Protein AF-A0A260B8H5-F1 (afdb_monomer_lite)

pLDDT: mean 82.29, std 16.37, range [34.22, 98.44]

Structure (mmCIF, N/CA/C/O backbone):
data_AF-A0A260B8H5-F1
#
_entry.id   AF-A0A260B8H5-F1
#
loop_
_atom_site.group_PDB
_atom_site.id
_atom_site.type_symbol
_atom_site.label_atom_id
_atom_site.label_alt_id
_atom_site.label_comp_id
_atom_site.label_asym_id
_atom_site.label_entity_id
_atom_site.label_seq_id
_atom_site.pdbx_PDB_ins_code
_atom_site.Cartn_x
_atom_site.Cartn_y
_atom_site.Cartn_z
_atom_site.occupancy
_atom_site.B_iso_or_equiv
_atom_site.auth_seq_id
_atom_site.auth_comp_id
_atom_site.auth_asym_id
_atom_site.auth_atom_id
_atom_site.pdbx_PDB_model_num
ATOM 1 N N . MET A 1 1 ? -7.685 -3.408 30.379 1.00 50.81 1 MET A N 1
ATOM 2 C CA . MET A 1 1 ? -8.136 -4.789 30.675 1.00 50.81 1 MET A CA 1
ATOM 3 C C . MET A 1 1 ? -9.658 -4.916 30.614 1.00 50.81 1 MET A C 1
ATOM 5 O O . MET A 1 1 ? -10.141 -5.785 29.907 1.00 50.81 1 MET A O 1
ATOM 9 N N . TYR A 1 2 ? -10.422 -4.028 31.266 1.00 50.44 2 TYR A N 1
ATOM 10 C CA . TYR A 1 2 ? -11.891 -4.029 31.166 1.00 50.44 2 TYR A CA 1
ATOM 11 C C . TYR A 1 2 ? -12.410 -3.720 29.745 1.00 50.44 2 TYR A C 1
ATOM 13 O O . TYR A 1 2 ? -13.308 -4.396 29.263 1.00 50.44 2 TYR A O 1
ATOM 21 N N . SER A 1 3 ? -11.799 -2.767 29.030 1.00 52.62 3 SER A N 1
ATOM 22 C CA . SER A 1 3 ? -12.165 -2.427 27.643 1.00 52.62 3 SER A CA 1
ATOM 23 C C . SER A 1 3 ? -11.896 -3.555 26.643 1.00 52.62 3 SER A C 1
ATOM 25 O O . SER A 1 3 ? -12.703 -3.764 25.748 1.00 52.62 3 SER A O 1
ATOM 27 N N . SER A 1 4 ? -10.812 -4.318 26.814 1.00 51.59 4 SER A N 1
ATOM 28 C CA . SER A 1 4 ? -10.478 -5.444 25.936 1.00 51.59 4 SER A CA 1
ATOM 29 C C . SER A 1 4 ? -11.336 -6.678 26.174 1.00 51.59 4 SER A C 1
ATOM 31 O O . SER A 1 4 ? -11.744 -7.331 25.220 1.00 51.59 4 SER A O 1
ATOM 33 N N . GLN A 1 5 ? -11.683 -6.956 27.431 1.00 52.59 5 GLN A N 1
ATOM 34 C CA . GLN A 1 5 ? -12.656 -7.996 27.764 1.00 52.59 5 GLN A CA 1
ATOM 35 C C . GLN A 1 5 ? -14.068 -7.623 27.299 1.00 52.59 5 GLN A C 1
ATOM 37 O O . GLN A 1 5 ? -14.787 -8.486 26.808 1.00 52.59 5 GLN A O 1
ATOM 42 N N . LYS A 1 6 ? -14.446 -6.343 27.409 1.00 54.41 6 LYS A N 1
ATOM 43 C CA . LYS A 1 6 ? -15.729 -5.829 26.925 1.00 54.41 6 LYS A CA 1
ATOM 44 C C . LYS A 1 6 ? -15.825 -5.875 25.398 1.00 54.41 6 LYS A C 1
ATOM 46 O O . LYS A 1 6 ? -16.794 -6.421 24.897 1.00 54.41 6 LYS A O 1
ATOM 51 N N . ALA A 1 7 ? -14.803 -5.412 24.677 1.00 52.59 7 ALA A N 1
ATOM 52 C CA . ALA A 1 7 ? -14.764 -5.488 23.216 1.00 52.59 7 ALA A CA 1
ATOM 53 C C . ALA A 1 7 ? -14.829 -6.942 22.715 1.00 52.59 7 ALA A C 1
ATOM 55 O O . ALA A 1 7 ? -15.616 -7.235 21.827 1.00 52.59 7 ALA A O 1
ATOM 56 N N . TYR A 1 8 ? -14.096 -7.876 23.338 1.00 53.56 8 TYR A N 1
ATOM 57 C CA . TYR A 1 8 ? -14.208 -9.306 23.015 1.00 53.56 8 TYR A CA 1
ATOM 58 C C . TYR A 1 8 ? -15.592 -9.885 23.344 1.00 53.56 8 TYR A C 1
ATOM 60 O O . TYR A 1 8 ? -16.109 -10.708 22.598 1.00 53.56 8 TYR A O 1
ATOM 68 N N . ALA A 1 9 ? -16.211 -9.463 24.449 1.00 54.75 9 ALA A N 1
ATOM 69 C CA . ALA A 1 9 ? -17.567 -9.884 24.796 1.00 54.75 9 ALA A CA 1
ATOM 70 C C . ALA A 1 9 ? -18.633 -9.300 23.848 1.00 54.75 9 ALA A C 1
ATOM 72 O O . ALA A 1 9 ? -19.675 -9.923 23.663 1.00 54.75 9 ALA A O 1
ATOM 73 N N . GLU A 1 10 ? -18.378 -8.130 23.256 1.00 53.12 10 GLU A N 1
ATOM 74 C CA . GLU A 1 10 ? -19.275 -7.449 22.316 1.00 53.12 10 GLU A CA 1
ATOM 75 C C . GLU A 1 10 ? -19.089 -7.925 20.861 1.00 53.12 10 GLU A C 1
ATOM 77 O O . GLU A 1 10 ? -20.080 -8.002 20.139 1.00 53.12 10 GLU A O 1
ATOM 82 N N . SER A 1 11 ? -17.868 -8.286 20.432 1.00 55.84 11 SER A N 1
ATOM 83 C CA . SER A 1 11 ? -17.566 -8.672 19.038 1.00 55.84 11 SER A CA 1
ATOM 84 C C . SER A 1 11 ? -17.235 -10.155 18.822 1.00 55.84 11 SER A C 1
ATOM 86 O O . SER A 1 11 ? -17.392 -10.656 17.712 1.00 55.84 11 SER A O 1
ATOM 88 N N . GLY A 1 12 ? -16.767 -10.873 19.849 1.00 57.38 12 GLY A N 1
ATOM 89 C CA . GLY A 1 12 ? -16.277 -12.255 19.739 1.00 57.38 12 GLY A CA 1
ATOM 90 C C . GLY A 1 12 ? -14.944 -12.415 18.992 1.00 57.38 12 GLY A C 1
ATOM 91 O O . GLY A 1 12 ? -14.493 -13.544 18.788 1.00 57.38 12 GLY A O 1
ATOM 92 N N . ASP A 1 13 ? -14.303 -11.317 18.590 1.00 66.38 13 ASP A N 1
ATOM 93 C CA . ASP A 1 13 ? -13.150 -11.333 17.690 1.00 66.38 13 ASP A CA 1
ATOM 94 C C . ASP A 1 13 ? -11.811 -11.387 18.449 1.00 66.38 13 ASP A C 1
ATOM 96 O O . ASP A 1 13 ? -11.430 -10.474 19.192 1.00 66.38 13 ASP A O 1
ATOM 100 N N . LYS A 1 14 ? -11.074 -12.486 18.247 1.00 71.31 14 LYS A N 1
ATOM 101 C CA . LYS A 1 14 ? -9.776 -12.742 18.886 1.00 71.31 14 LYS A CA 1
ATOM 102 C C . LYS A 1 14 ? -8.655 -11.854 18.341 1.00 71.31 14 LYS A C 1
ATOM 104 O O . LYS A 1 14 ? -7.745 -11.528 19.107 1.00 71.31 14 LYS A O 1
ATOM 109 N N . GLU A 1 15 ? -8.687 -11.468 17.068 1.00 68.62 15 GLU A N 1
ATOM 110 C CA . GLU A 1 15 ? -7.617 -10.676 16.439 1.00 68.62 15 GLU A CA 1
ATOM 111 C C . GLU A 1 15 ? -7.651 -9.240 16.964 1.00 68.62 15 GLU A C 1
ATOM 113 O O . GLU A 1 15 ? -6.650 -8.737 17.486 1.00 68.62 15 GLU A O 1
ATOM 118 N N . MET A 1 16 ? -8.842 -8.638 16.970 1.00 69.94 16 MET A N 1
ATOM 119 C CA . MET A 1 16 ? -9.095 -7.327 17.565 1.00 69.94 16 MET A CA 1
ATOM 120 C C . MET A 1 16 ? -8.768 -7.305 19.067 1.00 69.94 16 MET A C 1
ATOM 122 O O . MET A 1 16 ? -8.105 -6.383 19.551 1.00 69.94 16 MET A O 1
ATOM 126 N N . ALA A 1 17 ? -9.160 -8.345 19.815 1.00 71.69 17 ALA A N 1
ATOM 127 C CA . ALA A 1 17 ? -8.802 -8.473 21.228 1.00 71.69 17 ALA A CA 1
ATOM 128 C C . ALA A 1 17 ? -7.280 -8.556 21.444 1.00 71.69 17 ALA A C 1
ATOM 130 O O . ALA A 1 17 ? -6.758 -7.962 22.392 1.00 71.69 17 ALA A O 1
ATOM 131 N N . THR A 1 18 ? -6.562 -9.249 20.555 1.00 76.88 18 THR A N 1
ATOM 132 C CA . THR A 1 18 ? -5.099 -9.370 20.607 1.00 76.88 18 THR A CA 1
ATOM 133 C C . THR A 1 18 ? -4.416 -8.036 20.316 1.00 76.88 18 THR A C 1
ATOM 135 O O . THR A 1 18 ? -3.541 -7.627 21.082 1.00 76.88 18 THR A O 1
ATOM 138 N N . ALA A 1 19 ? -4.836 -7.320 19.269 1.00 72.69 19 ALA A N 1
ATOM 139 C CA . ALA A 1 19 ? -4.307 -5.995 18.940 1.00 72.69 19 ALA A CA 1
ATOM 140 C C . ALA A 1 19 ? -4.514 -5.008 20.103 1.00 72.69 19 ALA A C 1
ATOM 142 O O . ALA A 1 19 ? -3.581 -4.337 20.548 1.00 72.69 19 ALA A O 1
ATOM 143 N N . LEU A 1 20 ? -5.715 -4.996 20.686 1.00 74.31 20 LEU A N 1
ATOM 144 C CA . LEU A 1 20 ? -6.040 -4.150 21.830 1.00 74.31 20 LEU A CA 1
ATOM 145 C C . LEU A 1 20 ? -5.230 -4.521 23.083 1.00 74.31 20 LEU A C 1
ATOM 147 O O . LEU A 1 20 ? -4.774 -3.639 23.812 1.00 74.31 20 LEU A O 1
ATOM 151 N N . ALA A 1 21 ? -5.010 -5.815 23.336 1.00 75.81 21 ALA A N 1
ATOM 152 C CA . ALA A 1 21 ? -4.155 -6.270 24.429 1.00 75.81 21 ALA A CA 1
ATOM 153 C C . ALA A 1 21 ? -2.703 -5.800 24.249 1.00 75.81 21 ALA A C 1
ATOM 155 O O . ALA A 1 21 ? -2.097 -5.339 25.216 1.00 75.81 21 ALA A O 1
ATOM 156 N N . ARG A 1 22 ? -2.160 -5.850 23.025 1.00 73.75 22 ARG A N 1
ATOM 157 C CA . ARG A 1 22 ? -0.810 -5.347 22.713 1.00 73.75 22 ARG A CA 1
ATOM 158 C C . ARG A 1 22 ? -0.686 -3.848 22.963 1.00 73.75 22 ARG A C 1
ATOM 160 O O . ARG A 1 22 ? 0.256 -3.432 23.635 1.00 73.75 22 ARG A O 1
ATOM 167 N N . MET A 1 23 ? -1.657 -3.052 22.519 1.00 76.50 23 MET A N 1
ATOM 168 C CA . MET A 1 23 ? -1.675 -1.610 22.797 1.00 76.50 23 MET A CA 1
ATOM 169 C C . MET A 1 23 ? -1.748 -1.307 24.295 1.00 76.50 23 MET A C 1
ATOM 171 O O . MET A 1 23 ? -1.024 -0.448 24.789 1.00 76.50 23 MET A O 1
ATOM 175 N N . LEU A 1 24 ? -2.575 -2.045 25.041 1.00 73.50 24 LEU A N 1
ATOM 176 C CA . LEU A 1 24 ? -2.666 -1.902 26.495 1.00 73.50 24 LEU A CA 1
ATOM 177 C C . LEU A 1 24 ? -1.367 -2.299 27.211 1.00 73.50 24 LEU A C 1
ATOM 179 O O . LEU A 1 24 ? -1.018 -1.671 28.206 1.00 73.50 24 LEU A O 1
ATOM 183 N N . MET A 1 25 ? -0.649 -3.315 26.721 1.00 73.25 25 MET A N 1
ATOM 184 C CA . MET A 1 25 ? 0.675 -3.666 27.245 1.00 73.25 25 MET A CA 1
ATOM 185 C C . MET A 1 25 ? 1.698 -2.564 26.965 1.00 73.25 25 MET A C 1
ATOM 187 O O . MET A 1 25 ? 2.465 -2.230 27.861 1.00 73.25 25 MET A O 1
ATOM 191 N N . ARG A 1 26 ? 1.682 -1.957 25.770 1.00 69.31 26 ARG A N 1
ATOM 192 C CA . ARG A 1 26 ? 2.548 -0.809 25.449 1.00 69.31 26 ARG A CA 1
ATOM 193 C C . ARG A 1 26 ? 2.266 0.384 26.362 1.00 69.31 26 ARG A C 1
ATOM 195 O O . ARG A 1 26 ? 3.185 0.894 26.988 1.00 69.31 26 ARG A O 1
ATOM 202 N N . LEU A 1 27 ? 0.992 0.724 26.561 1.00 67.81 27 LEU A N 1
ATOM 203 C CA . LEU A 1 27 ? 0.567 1.753 27.522 1.00 67.81 27 LEU A CA 1
ATOM 204 C C . LEU A 1 27 ? 1.026 1.490 28.962 1.00 67.81 27 LEU A C 1
ATOM 206 O O . LEU A 1 27 ? 1.195 2.432 29.726 1.00 67.81 27 LEU A O 1
ATOM 210 N N . ALA A 1 28 ? 1.186 0.225 29.358 1.00 59.47 28 ALA A N 1
ATOM 211 C CA . ALA A 1 28 ? 1.630 -0.126 30.705 1.00 59.47 28 ALA A CA 1
ATOM 212 C C . ALA A 1 28 ? 3.140 0.075 30.920 1.00 59.47 28 ALA A C 1
ATOM 214 O O . ALA A 1 28 ? 3.577 0.131 32.068 1.00 59.47 28 ALA A O 1
ATOM 215 N N . VAL A 1 29 ? 3.923 0.149 29.839 1.00 71.69 29 VAL A N 1
ATOM 216 C CA . VAL A 1 29 ? 5.385 0.312 29.869 1.00 71.69 29 VAL A CA 1
ATOM 217 C C . VAL A 1 29 ? 5.797 1.764 29.609 1.00 71.69 29 VAL A C 1
ATOM 219 O O . VAL A 1 29 ? 6.825 2.199 30.122 1.00 71.69 29 VAL A O 1
ATOM 222 N N . GLU A 1 30 ? 5.002 2.516 28.846 1.00 68.12 30 GLU A N 1
ATOM 223 C CA . GLU A 1 30 ? 5.313 3.896 28.469 1.00 68.12 30 GLU A CA 1
ATOM 224 C C . GLU A 1 30 ? 5.266 4.871 29.661 1.00 68.12 30 GLU A C 1
ATOM 226 O O . GLU A 1 30 ? 4.409 4.769 30.546 1.00 68.12 30 GLU A O 1
ATOM 231 N N . GLU A 1 31 ? 6.148 5.879 29.666 1.00 66.19 31 GLU A N 1
ATOM 232 C CA . GLU A 1 31 ? 6.047 6.970 30.637 1.00 66.19 31 GLU A CA 1
ATOM 233 C C . GLU A 1 31 ? 4.729 7.747 30.434 1.00 66.19 31 GLU A C 1
ATOM 235 O O . GLU A 1 31 ? 4.391 8.120 29.300 1.00 66.19 31 GLU A O 1
ATOM 240 N N . PRO A 1 32 ? 3.973 8.031 31.512 1.00 70.31 32 PRO A N 1
ATOM 241 C CA . PRO A 1 32 ? 2.710 8.748 31.402 1.00 70.31 32 PRO A CA 1
ATOM 242 C C . PRO A 1 32 ? 2.884 10.128 30.756 1.00 70.31 32 PRO A C 1
ATOM 244 O O . PRO A 1 32 ? 3.768 10.888 31.146 1.00 70.31 32 PRO A O 1
ATOM 247 N N . ARG A 1 33 ? 1.951 10.503 29.868 1.00 68.88 33 ARG A N 1
ATOM 248 C CA . ARG A 1 33 ? 1.868 11.811 29.177 1.00 68.88 33 ARG A CA 1
ATOM 249 C C . ARG A 1 33 ? 2.910 12.064 28.082 1.00 68.88 33 ARG A C 1
ATOM 251 O O . ARG A 1 33 ? 3.060 13.208 27.653 1.00 68.88 33 ARG A O 1
ATOM 258 N N . THR A 1 34 ? 3.586 11.033 27.590 1.00 79.19 34 THR A N 1
ATOM 259 C CA . THR A 1 34 ? 4.309 11.130 26.314 1.00 79.19 34 THR A CA 1
ATOM 260 C C . THR A 1 34 ? 3.321 11.233 25.142 1.00 79.19 34 THR A C 1
ATOM 262 O O . THR A 1 34 ? 2.158 10.837 25.256 1.00 79.19 34 THR A O 1
ATOM 265 N N . ALA A 1 35 ? 3.764 11.764 23.997 1.00 75.00 35 ALA A N 1
ATOM 266 C CA . ALA A 1 35 ? 2.940 11.802 22.782 1.00 75.00 35 ALA A CA 1
ATOM 267 C C . ALA A 1 35 ? 2.489 10.387 22.365 1.00 75.00 35 ALA A C 1
ATOM 269 O O . ALA A 1 35 ? 1.331 10.181 22.003 1.00 75.00 35 ALA A O 1
ATOM 270 N N . THR A 1 36 ? 3.381 9.408 22.523 1.00 74.00 36 THR A N 1
ATOM 271 C CA . THR A 1 36 ? 3.123 7.980 22.323 1.00 74.00 36 THR A CA 1
ATOM 272 C C . THR A 1 36 ? 2.018 7.451 23.249 1.00 74.00 36 THR A C 1
ATOM 274 O O . THR A 1 36 ? 1.078 6.824 22.764 1.00 74.00 36 THR A O 1
ATOM 277 N N . ASP A 1 37 ? 2.057 7.747 24.557 1.00 75.94 37 ASP A N 1
ATOM 278 C CA . ASP A 1 37 ? 0.999 7.368 25.518 1.00 75.94 37 ASP A CA 1
ATOM 279 C C . ASP A 1 37 ? -0.365 7.959 25.121 1.00 75.94 37 ASP A C 1
ATOM 281 O O . ASP A 1 37 ? -1.370 7.246 25.073 1.00 75.94 37 ASP A O 1
ATOM 285 N N . VAL A 1 38 ? -0.410 9.248 24.766 1.00 83.62 38 VAL A N 1
ATOM 286 C CA . VAL A 1 38 ? -1.652 9.901 24.312 1.00 83.62 38 VAL A CA 1
ATOM 287 C C . VAL A 1 38 ? -2.208 9.213 23.064 1.00 83.62 38 VAL A C 1
ATOM 289 O O . VAL A 1 38 ? -3.405 8.920 23.010 1.00 83.62 38 VAL A O 1
ATOM 292 N N . LEU A 1 39 ? -1.347 8.902 22.096 1.00 83.5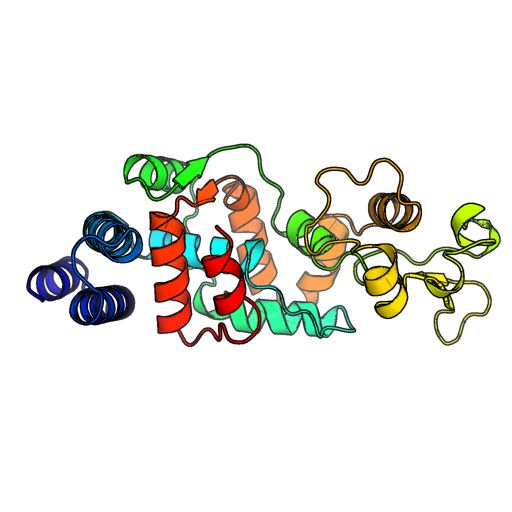0 39 LEU A N 1
ATOM 293 C CA . LEU A 1 39 ? -1.737 8.245 20.854 1.00 83.50 39 LEU A CA 1
ATOM 294 C C . LEU A 1 39 ? -2.323 6.848 21.094 1.00 83.50 39 LEU A C 1
ATOM 296 O O . LEU A 1 39 ? -3.412 6.544 20.604 1.00 83.50 39 LEU A O 1
ATOM 300 N N . TYR A 1 40 ? -1.652 6.007 21.887 1.00 82.88 40 TYR A N 1
ATOM 301 C CA . TYR A 1 40 ? -2.165 4.669 22.192 1.00 82.88 40 TYR A CA 1
ATOM 302 C C . TYR A 1 40 ? -3.487 4.715 22.963 1.00 82.88 40 TYR A C 1
ATOM 304 O O . TYR A 1 40 ? -4.356 3.877 22.721 1.00 82.88 40 TYR A O 1
ATOM 312 N N . ARG A 1 41 ? -3.690 5.693 23.857 1.00 84.88 41 ARG A N 1
ATOM 313 C CA . ARG A 1 41 ? -4.986 5.871 24.535 1.00 84.88 41 ARG A CA 1
ATOM 314 C C . ARG A 1 41 ? -6.093 6.194 23.543 1.00 84.88 41 ARG A C 1
ATOM 316 O O . ARG A 1 41 ? -7.146 5.562 23.588 1.00 84.88 41 ARG A O 1
ATOM 323 N N . GLN A 1 42 ? -5.840 7.117 22.618 1.00 88.25 42 GLN A N 1
ATOM 324 C CA . GLN A 1 42 ? -6.807 7.456 21.576 1.00 88.25 42 GLN A CA 1
ATOM 325 C C . GLN A 1 42 ? -7.098 6.263 20.655 1.00 88.25 42 GLN A C 1
ATOM 327 O O . GLN A 1 42 ? -8.254 6.031 20.304 1.00 88.25 42 GLN A O 1
ATOM 332 N N . ALA A 1 43 ? -6.090 5.452 20.323 1.00 88.62 43 ALA A N 1
ATOM 333 C CA . ALA A 1 43 ? -6.287 4.217 19.568 1.00 88.62 43 ALA A CA 1
ATOM 334 C C . ALA A 1 43 ? -7.150 3.194 20.325 1.00 88.62 43 ALA A C 1
ATOM 336 O O . ALA A 1 43 ? -8.095 2.654 19.751 1.00 88.62 43 ALA A O 1
ATOM 337 N N . VAL A 1 44 ? -6.907 2.990 21.624 1.00 86.81 44 VAL A N 1
ATOM 338 C CA . VAL A 1 44 ? -7.717 2.111 22.491 1.00 86.81 44 VAL A CA 1
ATOM 339 C C . VAL A 1 44 ? -9.178 2.572 22.587 1.00 86.81 44 VAL A C 1
ATOM 341 O O . VAL A 1 44 ? -10.070 1.736 22.722 1.00 86.81 44 VAL A O 1
ATOM 344 N N . GLU A 1 45 ? -9.442 3.877 22.507 1.00 89.31 45 GLU A N 1
ATOM 345 C CA . GLU A 1 45 ? -10.801 4.438 22.473 1.00 89.31 45 GLU A CA 1
ATOM 346 C C . GLU A 1 45 ? -11.459 4.370 21.086 1.00 89.31 45 GLU A C 1
ATOM 348 O O . GLU A 1 45 ? -12.689 4.333 20.985 1.00 89.31 45 GLU A O 1
ATOM 353 N N . CYS A 1 46 ? -10.660 4.383 20.017 1.00 90.31 46 CYS A N 1
ATOM 354 C CA . CYS A 1 46 ? -11.128 4.336 18.635 1.00 90.31 46 CYS A CA 1
ATOM 355 C C . CYS A 1 46 ? -11.471 2.907 18.196 1.00 90.31 46 CYS A C 1
ATOM 357 O O . CYS A 1 46 ? -12.560 2.691 17.668 1.00 90.31 46 CYS A O 1
ATOM 359 N N . ILE A 1 47 ? -10.600 1.928 18.482 1.00 89.06 47 ILE A N 1
ATOM 360 C CA . ILE A 1 47 ? -10.747 0.523 18.055 1.00 89.06 47 ILE A CA 1
ATOM 361 C C . ILE A 1 47 ? -12.154 -0.043 18.302 1.00 89.06 47 ILE A C 1
ATOM 363 O O . ILE A 1 47 ? -12.719 -0.592 17.363 1.00 89.06 47 ILE A O 1
ATOM 367 N N . PRO A 1 48 ? -12.774 0.096 19.494 1.00 88.50 48 PRO A N 1
ATOM 368 C CA . PRO A 1 48 ? -14.082 -0.506 19.770 1.00 88.50 48 PRO A CA 1
ATOM 369 C C . PRO A 1 48 ? -15.235 0.044 18.921 1.00 88.50 48 PRO A C 1
ATOM 371 O O . PRO A 1 48 ? -16.315 -0.536 18.923 1.00 88.50 48 PRO A O 1
ATOM 374 N N . LYS A 1 49 ? -15.036 1.177 18.238 1.00 92.94 49 LYS A N 1
ATOM 375 C CA . LYS A 1 49 ? -16.029 1.785 17.341 1.00 92.94 49 LYS A CA 1
ATOM 376 C C . LYS A 1 49 ? -15.939 1.222 15.923 1.00 92.94 49 LYS A C 1
ATOM 378 O O . LYS A 1 49 ? -16.831 1.470 15.126 1.00 92.94 49 LYS A O 1
ATOM 383 N N . LEU A 1 50 ? -14.863 0.513 15.598 1.00 93.31 50 LEU A N 1
ATOM 384 C CA . LEU A 1 50 ? -14.588 0.008 14.261 1.00 93.31 50 LEU A CA 1
ATOM 385 C C . LEU A 1 50 ? -15.050 -1.445 14.132 1.00 93.31 50 LEU A C 1
ATOM 387 O O . LEU A 1 50 ? -14.874 -2.247 15.050 1.00 93.31 50 LEU A O 1
ATOM 391 N N . ALA A 1 51 ? -15.605 -1.792 12.971 1.00 93.81 51 ALA A N 1
ATOM 392 C CA . ALA A 1 51 ? -15.810 -3.186 12.603 1.00 93.81 51 ALA A CA 1
ATOM 393 C C . ALA A 1 51 ? -14.464 -3.845 12.261 1.00 93.81 51 ALA A C 1
ATOM 395 O O . ALA A 1 51 ? -13.497 -3.171 11.901 1.00 93.81 51 ALA A O 1
ATOM 396 N N . GLN A 1 52 ? -14.402 -5.176 12.318 1.00 93.31 52 GLN A N 1
ATOM 397 C CA . GLN A 1 52 ? -13.171 -5.908 12.007 1.00 93.31 52 GLN A CA 1
ATOM 398 C C . GLN A 1 52 ? -12.668 -5.614 10.581 1.00 93.31 52 GLN A C 1
ATOM 400 O O . GLN A 1 52 ? -11.479 -5.385 10.376 1.00 93.31 52 GLN A O 1
ATOM 405 N N . GLU A 1 53 ? -13.571 -5.518 9.603 1.00 95.94 53 GLU A N 1
ATOM 406 C CA . GLU A 1 53 ? -13.217 -5.146 8.227 1.00 95.94 53 GLU A CA 1
ATOM 407 C C . GLU A 1 53 ? -12.593 -3.744 8.124 1.00 95.94 53 GLU A C 1
ATOM 409 O O . GLU A 1 53 ? -11.673 -3.536 7.335 1.00 95.94 53 GLU A O 1
ATOM 414 N N . HIS A 1 54 ? -13.010 -2.789 8.966 1.00 97.25 54 HIS A N 1
ATOM 415 C CA . HIS A 1 54 ? -12.387 -1.463 9.035 1.00 97.25 54 HIS A CA 1
ATOM 416 C C . HIS A 1 54 ? -10.950 -1.568 9.547 1.00 97.25 54 HIS A C 1
ATOM 418 O O . HIS A 1 54 ? -10.050 -0.951 8.985 1.00 97.25 54 HIS A O 1
ATOM 424 N N . VAL A 1 55 ? -10.714 -2.387 10.576 1.00 96.19 55 VAL A N 1
ATOM 425 C CA . VAL A 1 55 ? -9.369 -2.639 11.116 1.00 96.19 55 VAL A CA 1
ATOM 426 C C . VAL A 1 55 ? -8.474 -3.311 10.066 1.00 96.19 55 VAL A C 1
ATOM 428 O O . VAL A 1 55 ? -7.329 -2.894 9.885 1.00 96.19 55 VAL A O 1
ATOM 431 N N . HIS A 1 56 ? -8.998 -4.280 9.311 1.00 96.62 56 HIS A N 1
ATOM 432 C CA . HIS A 1 56 ? -8.281 -4.891 8.188 1.00 96.62 56 HIS A CA 1
ATOM 433 C C . HIS A 1 56 ? -7.936 -3.877 7.097 1.00 96.62 56 HIS A C 1
ATOM 435 O O . HIS A 1 56 ? -6.807 -3.870 6.610 1.00 96.62 56 HIS A O 1
ATOM 441 N N . ALA A 1 57 ? -8.865 -2.986 6.737 1.00 97.81 57 ALA A N 1
ATOM 442 C CA . ALA A 1 57 ? -8.592 -1.930 5.766 1.00 97.81 57 ALA A CA 1
ATOM 443 C C . ALA A 1 57 ? -7.442 -1.021 6.214 1.00 97.81 57 ALA A C 1
ATOM 445 O O . ALA A 1 57 ? -6.576 -0.701 5.402 1.00 97.81 57 ALA A O 1
ATOM 446 N N . LEU A 1 58 ? -7.390 -0.651 7.501 1.00 97.44 58 LEU A N 1
ATOM 447 C CA . LEU A 1 58 ? -6.274 0.122 8.054 1.00 97.44 58 LEU A CA 1
ATOM 448 C C . LEU A 1 58 ? -4.945 -0.626 7.883 1.00 97.44 58 LEU A C 1
ATOM 450 O O . LEU A 1 58 ? -3.969 -0.026 7.438 1.00 97.44 58 LEU A O 1
ATOM 454 N N . SER A 1 59 ? -4.902 -1.931 8.174 1.00 96.00 59 SER A N 1
ATOM 455 C CA . SER A 1 59 ? -3.702 -2.756 7.963 1.00 96.00 59 SER A CA 1
ATOM 456 C C . SER A 1 59 ? -3.276 -2.804 6.498 1.00 96.00 59 SER A C 1
ATOM 458 O O . SER A 1 59 ? -2.104 -2.591 6.200 1.00 96.00 59 SER A O 1
ATOM 460 N N . VAL A 1 60 ? -4.216 -3.024 5.577 1.00 96.75 60 VAL A N 1
ATOM 461 C CA . VAL A 1 60 ? -3.934 -3.063 4.135 1.00 96.75 60 VAL A CA 1
ATOM 462 C C . VAL A 1 60 ? -3.385 -1.722 3.639 1.00 96.75 60 VAL A C 1
ATOM 464 O O . VAL A 1 60 ? -2.413 -1.702 2.885 1.00 96.75 60 VAL A O 1
ATOM 467 N N . ILE A 1 61 ? -3.947 -0.596 4.095 1.00 96.00 61 ILE A N 1
ATOM 468 C CA . ILE A 1 61 ? -3.439 0.738 3.747 1.00 96.00 61 ILE A CA 1
ATOM 469 C C . ILE A 1 61 ? -2.026 0.938 4.307 1.00 96.00 61 ILE A C 1
ATOM 471 O O . ILE A 1 61 ? -1.161 1.411 3.571 1.00 96.00 61 ILE A O 1
ATOM 475 N N . VAL A 1 62 ? -1.755 0.548 5.561 1.00 93.75 62 VAL A N 1
ATOM 476 C CA . VAL A 1 62 ? -0.400 0.606 6.146 1.00 93.75 62 VAL A CA 1
ATOM 477 C C . VAL A 1 62 ? 0.590 -0.186 5.296 1.00 93.75 62 VAL A C 1
ATOM 479 O O . VAL A 1 62 ? 1.644 0.346 4.950 1.00 93.75 62 VAL A O 1
ATOM 482 N N . VAL A 1 63 ? 0.244 -1.417 4.908 1.00 91.75 63 VAL A N 1
ATOM 483 C CA . VAL A 1 63 ? 1.115 -2.252 4.072 1.00 91.75 63 VAL A CA 1
ATOM 484 C C . VAL A 1 63 ? 1.405 -1.555 2.744 1.00 91.75 63 VAL A C 1
ATOM 486 O O . VAL A 1 63 ? 2.555 -1.268 2.437 1.00 91.75 63 VAL A O 1
ATOM 489 N N . LEU A 1 64 ? 0.366 -1.174 1.998 1.00 91.81 64 LEU A N 1
ATOM 490 C CA . LEU A 1 64 ? 0.520 -0.618 0.649 1.00 91.81 64 LEU A CA 1
ATOM 491 C C . LEU A 1 64 ? 1.169 0.770 0.599 1.00 91.81 64 LEU A C 1
ATOM 493 O O . LEU A 1 64 ? 1.687 1.162 -0.447 1.00 91.81 64 LEU A O 1
ATOM 497 N N . THR A 1 65 ? 1.107 1.541 1.686 1.00 88.06 65 THR A N 1
ATOM 498 C CA . THR A 1 65 ? 1.637 2.913 1.707 1.00 88.06 65 THR A CA 1
ATOM 499 C C . THR A 1 65 ? 2.953 3.048 2.458 1.00 88.06 65 THR A C 1
ATOM 501 O O . THR A 1 65 ? 3.660 4.027 2.223 1.00 88.06 65 THR A O 1
ATOM 504 N N . GLN A 1 66 ? 3.298 2.103 3.339 1.00 81.38 66 GLN A N 1
ATOM 505 C CA . GLN A 1 66 ? 4.440 2.263 4.243 1.00 81.38 66 GLN A CA 1
ATOM 506 C C . GLN A 1 66 ? 5.304 1.018 4.441 1.00 81.38 66 GLN A C 1
ATOM 508 O O . GLN A 1 66 ? 6.457 1.169 4.839 1.00 81.38 66 GLN A O 1
ATOM 513 N N . LEU A 1 67 ? 4.804 -0.192 4.170 1.00 74.44 67 LEU A N 1
ATOM 514 C CA . LEU A 1 67 ? 5.588 -1.421 4.312 1.00 74.44 67 LEU A CA 1
ATOM 515 C C . LEU A 1 67 ? 5.911 -1.970 2.926 1.00 74.44 67 LEU A C 1
ATOM 517 O O . LEU A 1 67 ? 5.121 -2.684 2.318 1.00 74.44 67 LEU A O 1
ATOM 521 N N . TRP A 1 68 ? 7.084 -1.607 2.421 1.00 71.81 68 TRP A N 1
ATOM 522 C CA . TRP A 1 68 ? 7.568 -2.063 1.125 1.00 71.81 68 TRP A CA 1
ATOM 523 C C . TRP A 1 68 ? 8.900 -2.786 1.277 1.00 71.81 68 TRP A C 1
ATOM 525 O O . TRP A 1 68 ? 9.788 -2.372 2.024 1.00 71.81 68 TRP A O 1
ATOM 535 N N . GLU A 1 69 ? 9.032 -3.887 0.548 1.00 70.69 69 GLU A N 1
ATOM 536 C CA . GLU A 1 69 ? 10.247 -4.687 0.538 1.00 70.69 69 GLU A CA 1
ATOM 537 C C . GLU A 1 69 ? 11.258 -4.108 -0.451 1.00 70.69 69 GLU A C 1
ATOM 539 O O . GLU A 1 69 ? 11.008 -4.023 -1.651 1.00 70.69 69 GLU A O 1
ATOM 544 N N . SER A 1 70 ? 12.422 -3.693 0.047 1.00 67.00 70 SER A N 1
ATOM 545 C CA . SER A 1 70 ? 13.448 -3.073 -0.800 1.00 67.00 70 SER A CA 1
ATOM 546 C C . SER A 1 70 ? 14.280 -4.084 -1.600 1.00 67.00 70 SER A C 1
ATOM 548 O O . SER A 1 70 ? 15.041 -3.671 -2.487 1.00 67.00 70 SER A O 1
ATOM 550 N N . ASP A 1 71 ? 14.147 -5.385 -1.303 1.00 77.75 71 ASP A N 1
ATOM 551 C CA . ASP A 1 71 ? 14.991 -6.451 -1.847 1.00 77.75 71 ASP A CA 1
ATOM 552 C C . ASP A 1 71 ? 14.311 -7.382 -2.855 1.00 77.75 71 ASP A C 1
ATOM 554 O O . ASP A 1 71 ? 14.552 -8.580 -2.908 1.00 77.75 71 ASP A O 1
ATOM 558 N N . VAL A 1 72 ? 13.493 -6.795 -3.722 1.00 84.25 72 VAL A N 1
ATOM 559 C CA . VAL A 1 72 ? 12.906 -7.489 -4.872 1.00 84.25 72 VAL A CA 1
ATOM 560 C C . VAL A 1 72 ? 13.708 -7.218 -6.149 1.00 84.25 72 VAL A C 1
ATOM 562 O O . VAL A 1 72 ? 14.224 -6.111 -6.360 1.00 84.25 72 VAL A O 1
ATOM 565 N N . GLU A 1 73 ? 13.810 -8.226 -7.014 1.00 86.50 73 GLU A N 1
ATOM 566 C CA . GLU A 1 73 ? 14.503 -8.162 -8.311 1.00 86.50 73 GLU A CA 1
ATOM 567 C C . GLU A 1 73 ? 13.599 -8.530 -9.494 1.00 86.50 73 GLU A C 1
ATOM 569 O O . GLU A 1 73 ? 13.903 -8.192 -10.639 1.00 86.50 73 GLU A O 1
ATOM 574 N N . THR A 1 74 ? 12.478 -9.204 -9.232 1.00 90.62 74 THR A N 1
ATOM 575 C CA . THR A 1 74 ? 11.553 -9.696 -10.259 1.00 90.62 74 THR A CA 1
ATOM 576 C C . THR A 1 74 ? 10.106 -9.355 -9.928 1.00 90.62 74 THR A C 1
ATOM 578 O O . THR A 1 74 ? 9.740 -9.178 -8.767 1.00 90.62 74 THR A O 1
ATOM 581 N N . VAL A 1 75 ? 9.264 -9.276 -10.964 1.00 91.25 75 VAL A N 1
ATOM 582 C CA . VAL A 1 75 ? 7.820 -9.034 -10.803 1.00 91.25 75 VAL A CA 1
ATOM 583 C C . VAL A 1 75 ? 7.168 -10.151 -9.984 1.00 91.25 75 VAL A C 1
ATOM 585 O O . VAL A 1 75 ? 6.283 -9.876 -9.184 1.00 91.25 75 VAL A O 1
ATOM 588 N N . ASP A 1 76 ? 7.637 -11.392 -10.139 1.00 92.94 76 ASP A N 1
ATOM 589 C CA . ASP A 1 76 ? 7.213 -12.538 -9.326 1.00 92.94 76 ASP A CA 1
ATOM 590 C C . ASP A 1 76 ? 7.447 -12.308 -7.832 1.00 92.94 76 ASP A C 1
ATOM 592 O O . ASP A 1 76 ? 6.507 -12.390 -7.052 1.00 92.94 76 ASP A O 1
ATOM 596 N N . GLN A 1 77 ? 8.655 -11.897 -7.443 1.00 91.50 77 GLN A N 1
ATOM 597 C CA . GLN A 1 77 ? 8.969 -11.614 -6.038 1.00 91.50 77 GLN A CA 1
ATOM 598 C C . GLN A 1 77 ? 8.117 -10.482 -5.454 1.00 91.50 77 GLN A C 1
ATOM 600 O O . GLN A 1 77 ? 7.751 -10.538 -4.285 1.00 91.50 77 GLN A O 1
ATOM 605 N N . VAL A 1 78 ? 7.770 -9.463 -6.251 1.00 91.44 78 VAL A N 1
ATOM 606 C CA . VAL A 1 78 ? 6.835 -8.412 -5.809 1.00 91.44 78 VAL A CA 1
ATOM 607 C C . VAL A 1 78 ? 5.455 -9.000 -5.522 1.00 91.44 78 VAL A C 1
ATOM 609 O O . VAL A 1 78 ? 4.848 -8.666 -4.508 1.00 91.44 78 VAL A O 1
ATOM 612 N N . ILE A 1 79 ? 4.958 -9.872 -6.401 1.00 94.12 79 ILE A N 1
ATOM 613 C CA . ILE A 1 79 ? 3.652 -10.518 -6.234 1.00 94.12 79 ILE A CA 1
ATOM 614 C C . ILE A 1 79 ? 3.658 -11.420 -4.999 1.00 94.12 79 ILE A C 1
ATOM 616 O O . ILE A 1 79 ? 2.744 -11.311 -4.187 1.00 94.12 79 ILE A O 1
ATOM 620 N N . ASP A 1 80 ? 4.694 -12.238 -4.823 1.00 93.00 80 ASP A N 1
ATOM 621 C CA . ASP A 1 80 ? 4.833 -13.154 -3.685 1.00 93.00 80 ASP A CA 1
ATOM 622 C C . ASP A 1 80 ? 4.943 -12.396 -2.350 1.00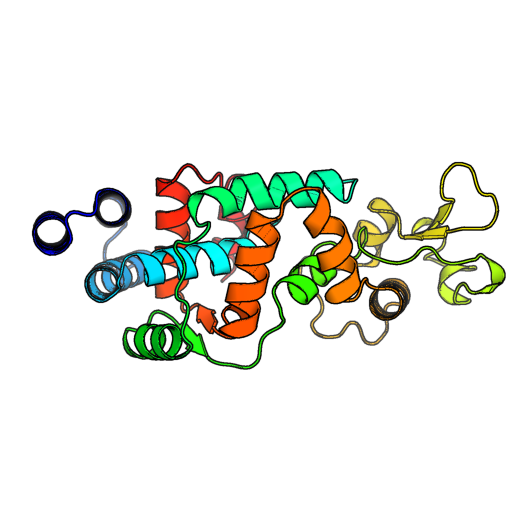 93.00 80 ASP A C 1
ATOM 624 O O . ASP A 1 80 ? 4.345 -12.789 -1.346 1.00 93.00 80 ASP A O 1
ATOM 628 N N . SER A 1 81 ? 5.667 -11.272 -2.340 1.00 91.12 81 SER A N 1
ATOM 629 C CA . SER A 1 81 ? 5.792 -10.392 -1.171 1.00 91.12 81 SER A CA 1
ATOM 630 C C . SER A 1 81 ? 4.444 -9.765 -0.793 1.00 91.12 81 SER A C 1
ATOM 632 O O . SER A 1 81 ? 4.020 -9.819 0.366 1.00 91.12 81 SER A O 1
ATOM 634 N N . LEU A 1 82 ? 3.713 -9.237 -1.783 1.00 92.25 82 LEU A N 1
ATOM 635 C CA . LEU A 1 82 ? 2.376 -8.674 -1.577 1.00 92.25 82 LEU A CA 1
ATOM 636 C C . LEU A 1 82 ? 1.361 -9.737 -1.146 1.00 92.25 82 LEU A C 1
ATOM 638 O O . LEU A 1 82 ? 0.525 -9.447 -0.295 1.00 92.25 82 LEU A O 1
ATOM 642 N N . ASP A 1 83 ? 1.428 -10.947 -1.699 1.00 93.75 83 ASP A N 1
ATOM 643 C CA . ASP A 1 83 ? 0.588 -12.077 -1.292 1.00 93.75 83 ASP A CA 1
ATOM 644 C C . ASP A 1 83 ? 0.848 -12.470 0.161 1.00 93.75 83 ASP A C 1
ATOM 646 O O . ASP A 1 83 ? -0.074 -12.525 0.971 1.00 93.75 83 ASP A O 1
ATOM 650 N N . THR A 1 84 ? 2.119 -12.619 0.529 1.00 91.88 84 THR A N 1
ATOM 651 C CA . THR A 1 84 ? 2.518 -12.949 1.901 1.00 91.88 84 THR A CA 1
ATOM 652 C C . THR A 1 84 ? 2.009 -11.907 2.898 1.00 91.88 84 THR A C 1
ATOM 654 O O . THR A 1 84 ? 1.493 -12.258 3.960 1.00 91.88 84 THR A O 1
ATOM 657 N N . ALA A 1 85 ? 2.120 -10.618 2.563 1.00 91.50 85 ALA A N 1
ATOM 658 C CA . ALA A 1 85 ? 1.693 -9.538 3.445 1.00 91.50 85 ALA A CA 1
ATOM 659 C C . ALA A 1 85 ? 0.165 -9.341 3.476 1.00 91.50 85 ALA A C 1
ATOM 661 O O . ALA A 1 85 ? -0.399 -9.050 4.532 1.00 91.50 85 ALA A O 1
ATOM 662 N N . LEU A 1 86 ? -0.524 -9.459 2.337 1.00 94.81 86 LEU A N 1
ATOM 663 C CA . LEU A 1 86 ? -1.944 -9.103 2.210 1.00 94.81 86 LEU A CA 1
ATOM 664 C C . LEU A 1 86 ? -2.899 -10.297 2.262 1.00 94.81 86 LEU A C 1
ATOM 666 O O . LEU A 1 86 ? -4.086 -10.093 2.520 1.00 94.81 86 LEU A O 1
ATOM 670 N N . GLY A 1 87 ? -2.397 -11.517 2.076 1.00 95.12 87 GLY A N 1
ATOM 671 C CA . GLY A 1 87 ? -3.162 -12.763 2.106 1.00 95.12 87 GLY A CA 1
ATOM 672 C C . GLY A 1 87 ? -4.089 -12.908 3.317 1.00 95.12 87 GLY A C 1
ATOM 673 O O . GLY A 1 87 ? -5.260 -13.253 3.140 1.00 95.12 87 GLY A O 1
ATOM 674 N N . PRO A 1 88 ? -3.665 -12.545 4.548 1.00 94.88 88 PRO A N 1
ATOM 675 C CA . PRO A 1 88 ? -4.548 -12.570 5.715 1.00 94.88 88 PRO A CA 1
ATOM 676 C C . PRO A 1 88 ? -5.827 -11.724 5.587 1.00 94.88 88 PRO A C 1
ATOM 678 O O . PRO A 1 88 ? -6.786 -11.974 6.325 1.00 94.88 88 PRO A O 1
ATOM 681 N N . PHE A 1 89 ? -5.870 -10.750 4.671 1.00 96.00 89 PHE A N 1
ATOM 682 C CA . PHE A 1 89 ? -6.966 -9.791 4.496 1.00 96.00 89 PHE A CA 1
ATOM 683 C C . PHE A 1 89 ? -7.836 -10.043 3.255 1.00 96.00 89 PHE A C 1
ATOM 685 O O . PHE A 1 89 ? -8.793 -9.295 3.027 1.00 96.00 89 PHE A O 1
ATOM 692 N N . TYR A 1 90 ? -7.555 -11.080 2.459 1.00 96.94 90 TYR A N 1
ATOM 693 C CA . TYR A 1 90 ? -8.342 -11.397 1.263 1.00 96.94 90 TYR A CA 1
ATOM 694 C C . TYR A 1 90 ? -9.817 -11.623 1.590 1.00 96.94 90 TYR A C 1
ATOM 696 O O . TYR A 1 90 ? -10.175 -12.397 2.474 1.00 96.94 90 TYR A O 1
ATOM 704 N N . GLY A 1 91 ? -10.686 -10.878 0.899 1.00 96.25 91 GLY A N 1
ATOM 705 C CA . GLY A 1 91 ? -12.133 -10.902 1.115 1.00 96.25 91 GLY A CA 1
ATOM 706 C C . GLY A 1 91 ? -12.616 -10.311 2.448 1.00 96.25 91 GLY A C 1
ATOM 707 O O . GLY A 1 91 ? -13.815 -10.371 2.714 1.00 96.25 91 GLY A O 1
ATOM 708 N N . LYS A 1 92 ? -11.729 -9.734 3.276 1.00 96.44 92 LYS A N 1
ATOM 709 C CA . LYS A 1 92 ? -12.057 -9.228 4.624 1.00 96.44 92 LYS A CA 1
ATOM 710 C C . LYS A 1 92 ? -12.007 -7.701 4.762 1.00 96.44 92 LYS A C 1
ATOM 712 O O . LYS A 1 92 ? -11.990 -7.206 5.889 1.00 96.44 92 LYS A O 1
ATOM 717 N N . VAL A 1 93 ? -11.932 -6.971 3.649 1.00 97.38 93 VAL A N 1
ATOM 718 C CA . VAL A 1 93 ? -11.946 -5.499 3.619 1.00 97.38 93 VAL A CA 1
ATOM 719 C C . VAL A 1 93 ? -13.332 -4.963 3.234 1.00 97.38 93 VAL A C 1
ATOM 721 O O . VAL A 1 93 ? -14.097 -5.679 2.578 1.00 97.38 93 VAL A O 1
ATOM 724 N N . PRO A 1 94 ? -13.654 -3.705 3.584 1.00 97.31 94 PRO A N 1
ATOM 725 C CA . PRO A 1 94 ? -14.937 -3.103 3.275 1.00 97.31 94 PRO A CA 1
ATOM 726 C C . PRO A 1 94 ? -15.155 -2.994 1.770 1.00 97.31 94 PRO A C 1
ATOM 728 O O . PRO A 1 94 ? -14.229 -2.736 0.997 1.00 97.31 94 PRO A O 1
ATOM 731 N N . LYS A 1 95 ? -16.414 -3.148 1.360 1.00 96.62 95 LYS A N 1
ATOM 732 C CA . LYS A 1 95 ? -16.833 -3.101 -0.051 1.00 96.62 95 LYS A CA 1
ATOM 733 C C . LYS A 1 95 ? -17.552 -1.802 -0.419 1.00 96.62 95 LYS A C 1
ATOM 735 O O . LYS A 1 95 ? -18.029 -1.670 -1.544 1.00 96.62 95 LYS A O 1
ATOM 740 N N . SER A 1 96 ? -17.651 -0.851 0.513 1.00 96.12 96 SER A N 1
ATOM 741 C CA . SER A 1 96 ? -18.358 0.416 0.327 1.00 96.12 96 SER A CA 1
ATOM 742 C C . SER A 1 96 ? -17.512 1.617 0.743 1.00 96.12 96 SER A C 1
ATOM 744 O O . SER A 1 96 ? -16.814 1.597 1.753 1.00 96.12 96 SER A O 1
ATOM 746 N N . ASN A 1 97 ? -17.649 2.721 0.006 1.00 93.81 97 ASN A N 1
ATOM 747 C CA . ASN A 1 97 ? -17.047 4.014 0.361 1.00 93.81 97 ASN A CA 1
ATOM 748 C C . ASN A 1 97 ? -17.577 4.562 1.692 1.00 93.81 97 ASN A C 1
ATOM 750 O O . ASN A 1 97 ? -16.900 5.348 2.354 1.00 93.81 97 ASN A O 1
ATOM 754 N N . PHE A 1 98 ? -18.794 4.169 2.078 1.00 96.44 98 PHE A N 1
ATOM 755 C CA . PHE A 1 98 ? -19.405 4.606 3.331 1.00 96.44 98 PHE A CA 1
ATOM 756 C C . PHE A 1 98 ? -18.592 4.155 4.550 1.00 96.44 98 PHE A C 1
ATOM 758 O O . PHE A 1 98 ? -18.482 4.904 5.517 1.00 96.44 98 PHE A O 1
ATOM 765 N N . ASP A 1 99 ? -17.964 2.979 4.486 1.00 97.44 99 ASP A N 1
ATOM 766 C CA . ASP A 1 99 ? -17.129 2.462 5.570 1.00 97.44 99 ASP A CA 1
ATOM 767 C C . ASP A 1 99 ? -15.929 3.371 5.843 1.00 97.44 99 ASP A C 1
ATOM 769 O O . ASP A 1 99 ? -15.656 3.721 6.989 1.00 97.44 99 ASP A O 1
ATOM 773 N N . TYR A 1 100 ? -15.275 3.866 4.792 1.00 97.06 100 TYR A N 1
ATOM 774 C CA . TYR A 1 100 ? -14.165 4.812 4.922 1.00 97.06 100 TYR A CA 1
ATOM 775 C C . TYR A 1 100 ? -14.624 6.177 5.460 1.00 97.06 100 TYR A C 1
ATOM 777 O O . TYR A 1 100 ? -13.929 6.799 6.266 1.00 97.06 100 TYR A O 1
ATOM 785 N N . GLN A 1 101 ? -15.828 6.632 5.104 1.00 96.19 101 GLN A N 1
ATOM 786 C CA . GLN A 1 101 ? -16.416 7.839 5.701 1.00 96.19 101 GLN A CA 1
ATOM 787 C C . GLN A 1 101 ? -16.724 7.644 7.192 1.00 96.19 101 GLN A C 1
ATOM 789 O O . GLN A 1 101 ? -16.444 8.526 8.006 1.00 96.19 101 GLN A O 1
ATOM 794 N N . TYR A 1 102 ? -17.249 6.477 7.566 1.00 97.06 102 TYR A N 1
ATOM 795 C CA . TYR A 1 102 ? -17.500 6.117 8.958 1.00 97.06 102 TYR A CA 1
ATOM 796 C C . TYR A 1 102 ? -16.200 6.057 9.774 1.00 97.06 102 TYR A C 1
ATOM 798 O O . TYR A 1 102 ? -16.110 6.657 10.849 1.00 97.06 102 TYR A O 1
ATOM 806 N N . MET A 1 103 ? -15.164 5.410 9.233 1.00 97.38 103 MET A N 1
ATOM 807 C CA . MET A 1 103 ? -13.822 5.374 9.819 1.00 97.38 103 MET A CA 1
ATOM 808 C C . MET A 1 103 ? -13.254 6.784 10.021 1.00 97.38 103 MET A C 1
ATOM 810 O O . MET A 1 103 ? -12.642 7.056 11.058 1.00 97.38 103 MET A O 1
ATOM 814 N N . SER A 1 104 ? -13.500 7.701 9.078 1.00 96.38 104 SER A N 1
ATOM 815 C CA . SER A 1 104 ? -13.122 9.109 9.229 1.00 96.38 104 SER A CA 1
ATOM 816 C C . SER A 1 104 ? -13.845 9.776 10.401 1.00 96.38 104 SER A C 1
ATOM 818 O O . SER A 1 104 ? -13.202 10.398 11.246 1.00 96.38 104 SER A O 1
ATOM 820 N N . GLY A 1 105 ? -15.157 9.554 10.535 1.00 95.88 105 GLY A N 1
ATOM 821 C CA . GLY A 1 105 ? -15.945 10.022 11.681 1.00 95.88 105 GLY A CA 1
ATOM 822 C C . GLY A 1 105 ? -15.481 9.457 13.032 1.00 95.88 105 GLY A C 1
ATOM 823 O O . GLY A 1 105 ? -15.664 10.099 14.066 1.00 95.88 105 GLY A O 1
ATOM 824 N N . CYS A 1 106 ? -14.830 8.290 13.034 1.00 93.56 106 CYS A N 1
ATOM 825 C CA . CYS A 1 106 ? -14.223 7.684 14.222 1.00 93.56 106 CYS A CA 1
ATOM 826 C C . CYS A 1 106 ? -12.812 8.213 14.542 1.00 93.56 106 CYS A C 1
ATOM 828 O O . CYS A 1 106 ? -12.253 7.846 15.578 1.00 93.56 106 CYS A O 1
ATOM 830 N N . GLY A 1 107 ? -12.238 9.062 13.683 1.00 94.06 107 GLY A N 1
ATOM 831 C CA . GLY A 1 107 ? -10.894 9.622 13.839 1.00 94.06 107 GLY A CA 1
ATOM 832 C C . GLY A 1 107 ? -9.762 8.727 13.324 1.00 94.06 107 GLY A C 1
ATOM 833 O O . GLY A 1 107 ? -8.596 9.020 13.587 1.00 94.06 107 GLY A O 1
ATOM 834 N N . ALA A 1 108 ? -10.066 7.654 12.584 1.00 95.56 108 ALA A N 1
ATOM 835 C CA . ALA A 1 108 ? -9.049 6.751 12.033 1.00 95.56 108 ALA A CA 1
ATOM 836 C C . ALA A 1 108 ? -8.333 7.329 10.793 1.00 95.56 108 ALA A C 1
ATOM 838 O O . ALA A 1 108 ? -7.300 6.813 10.375 1.00 95.56 108 ALA A O 1
ATOM 839 N N . GLY A 1 109 ? -8.850 8.411 10.209 1.00 96.19 109 GLY A N 1
ATOM 840 C CA . GLY A 1 109 ? -8.259 9.041 9.032 1.00 96.19 109 GLY A CA 1
ATOM 841 C C . GLY A 1 109 ? -9.202 10.006 8.330 1.00 96.19 109 GLY A C 1
ATOM 842 O O . GLY A 1 109 ? -10.222 10.420 8.885 1.00 96.19 109 GLY A O 1
ATOM 843 N N . GLN A 1 110 ? -8.863 10.363 7.100 1.00 95.75 110 GLN A N 1
ATOM 844 C CA . GLN A 1 110 ? -9.648 11.257 6.254 1.00 95.75 110 GLN A CA 1
ATOM 845 C C . GLN A 1 110 ? -9.575 10.829 4.790 1.00 95.75 110 GLN A C 1
ATOM 847 O O . GLN A 1 110 ? -8.575 10.280 4.344 1.00 95.75 110 GLN A O 1
ATOM 852 N N . THR A 1 111 ? -10.641 11.066 4.027 1.00 93.19 111 THR A N 1
ATOM 853 C CA . THR A 1 111 ? -10.654 10.766 2.586 1.00 93.19 111 THR A CA 1
ATOM 854 C C . THR A 1 111 ? -10.193 11.982 1.793 1.00 93.19 111 THR A C 1
ATOM 856 O O . THR A 1 111 ? -10.777 13.057 1.920 1.00 93.19 111 THR A O 1
ATOM 859 N N . LEU A 1 112 ? -9.174 11.798 0.960 1.00 92.19 112 LEU A N 1
ATOM 860 C CA . LEU A 1 112 ? -8.629 12.790 0.037 1.00 92.19 112 LEU A CA 1
ATOM 861 C C . LEU A 1 112 ? -8.671 12.248 -1.402 1.00 92.19 112 LEU A C 1
ATOM 863 O O . LEU A 1 112 ? -9.549 11.466 -1.756 1.00 92.19 112 LEU A O 1
ATOM 867 N N . ILE A 1 113 ? -7.742 12.692 -2.248 1.00 90.19 113 ILE A N 1
ATOM 868 C CA . ILE A 1 113 ? -7.443 12.080 -3.542 1.00 90.19 113 ILE A CA 1
ATOM 869 C C . ILE A 1 113 ? -6.234 11.173 -3.331 1.00 90.19 113 ILE A C 1
ATOM 871 O O . ILE A 1 113 ? -5.217 11.617 -2.801 1.00 90.19 113 ILE A O 1
ATOM 875 N N . GLY A 1 114 ? -6.338 9.920 -3.762 1.00 89.12 114 GLY A N 1
ATOM 876 C CA . GLY A 1 114 ? -5.253 8.951 -3.662 1.00 89.12 114 GLY A CA 1
ATOM 877 C C . GLY A 1 114 ? -5.083 8.133 -4.938 1.00 89.12 114 GLY A C 1
ATOM 878 O O . GLY A 1 114 ? -5.956 8.157 -5.811 1.00 89.12 114 GLY A O 1
ATOM 879 N N . PRO A 1 115 ? -3.953 7.422 -5.061 1.00 93.06 115 PRO A N 1
ATOM 880 C CA . PRO A 1 115 ? -3.701 6.539 -6.189 1.00 93.06 115 PRO A CA 1
ATOM 881 C C . PRO A 1 115 ? -4.578 5.286 -6.110 1.00 93.06 115 PRO A C 1
ATOM 883 O O . PRO A 1 115 ? -5.120 4.938 -5.062 1.00 93.06 115 PRO A O 1
ATOM 886 N N . THR A 1 116 ? -4.661 4.553 -7.214 1.00 95.56 116 THR A N 1
ATOM 887 C CA . THR A 1 116 ? -5.134 3.165 -7.193 1.00 95.56 116 THR A CA 1
ATOM 888 C C . THR A 1 116 ? -4.068 2.260 -6.554 1.00 95.56 116 THR A C 1
ATOM 890 O O . THR A 1 116 ? -2.889 2.632 -6.518 1.00 95.56 116 THR A O 1
ATOM 893 N N . PRO A 1 117 ? -4.426 1.057 -6.063 1.00 95.50 117 PRO A N 1
ATOM 894 C CA . PRO A 1 117 ? -3.435 0.091 -5.578 1.00 95.50 117 PRO A CA 1
ATOM 895 C C . PRO A 1 117 ? -2.391 -0.259 -6.640 1.00 95.50 117 PRO A C 1
ATOM 897 O O . PRO A 1 117 ? -1.205 -0.312 -6.330 1.00 95.50 117 PRO A O 1
ATOM 900 N N . TYR A 1 118 ? -2.805 -0.399 -7.901 1.00 96.00 118 TYR A N 1
ATOM 901 C CA . TYR A 1 118 ? -1.886 -0.673 -9.002 1.00 96.00 118 TYR A CA 1
ATOM 902 C C . TYR A 1 118 ? -0.912 0.487 -9.243 1.00 96.00 118 TYR A C 1
ATOM 904 O O . TYR A 1 118 ? 0.296 0.262 -9.248 1.00 96.00 118 TYR A O 1
ATOM 912 N N . SER A 1 119 ? -1.401 1.730 -9.343 1.00 92.44 119 SER A N 1
ATOM 913 C CA . SER A 1 119 ? -0.533 2.906 -9.499 1.00 92.44 119 SER A CA 1
ATOM 914 C C . SER A 1 119 ? 0.434 3.042 -8.328 1.00 92.44 119 SER A C 1
ATOM 916 O O . SER A 1 119 ? 1.615 3.300 -8.548 1.00 92.44 119 SER A O 1
ATOM 918 N N . ARG A 1 120 ? -0.032 2.815 -7.090 1.00 92.31 120 ARG A N 1
ATOM 919 C CA . ARG A 1 120 ? 0.823 2.853 -5.897 1.00 92.31 120 ARG A CA 1
ATOM 920 C C . ARG A 1 120 ? 1.950 1.825 -5.988 1.00 92.31 120 ARG A C 1
ATOM 922 O O . ARG A 1 120 ? 3.094 2.175 -5.732 1.00 92.31 120 ARG A O 1
ATOM 929 N N . ILE A 1 121 ? 1.656 0.586 -6.376 1.00 91.94 121 ILE A N 1
ATOM 930 C CA . ILE A 1 121 ? 2.668 -0.474 -6.509 1.00 91.94 121 ILE A CA 1
ATOM 931 C C . ILE A 1 121 ? 3.653 -0.150 -7.634 1.00 91.94 121 ILE A C 1
ATOM 933 O O . ILE A 1 121 ? 4.862 -0.260 -7.434 1.00 91.94 121 ILE A O 1
ATOM 937 N N . SER A 1 122 ? 3.161 0.311 -8.784 1.00 91.06 122 SER A N 1
ATOM 938 C CA . SER A 1 122 ? 4.008 0.748 -9.896 1.00 91.06 122 SER A CA 1
ATOM 939 C C . SER A 1 122 ? 4.916 1.927 -9.522 1.00 91.06 122 SER A C 1
ATOM 941 O O . SER A 1 122 ? 6.031 2.020 -10.026 1.00 91.06 122 SER A O 1
ATOM 943 N N . GLU A 1 123 ? 4.473 2.824 -8.637 1.00 86.75 123 GLU A N 1
ATOM 944 C CA . GLU A 1 123 ? 5.299 3.911 -8.084 1.00 86.75 123 GLU A CA 1
ATOM 945 C C . GLU A 1 123 ? 6.346 3.390 -7.109 1.00 86.75 123 GLU A C 1
ATOM 947 O O . GLU A 1 123 ? 7.513 3.772 -7.200 1.00 86.75 123 GLU A O 1
ATOM 952 N N . THR A 1 124 ? 5.942 2.501 -6.201 1.00 85.75 124 THR A N 1
ATOM 953 C CA . THR A 1 124 ? 6.833 1.917 -5.199 1.00 85.75 124 THR A CA 1
ATOM 954 C C . THR A 1 124 ? 7.951 1.118 -5.857 1.00 85.75 124 THR A C 1
ATOM 956 O O . THR A 1 124 ? 9.098 1.282 -5.469 1.00 85.75 124 THR A O 1
ATOM 959 N N . TYR A 1 125 ? 7.650 0.316 -6.882 1.00 87.44 125 TYR A N 1
ATOM 960 C CA . TYR A 1 125 ? 8.600 -0.573 -7.564 1.00 87.44 125 TYR A CA 1
ATOM 961 C C . TYR A 1 125 ? 8.965 -0.084 -8.965 1.00 87.44 125 TYR A C 1
ATOM 963 O O . TYR A 1 125 ? 9.136 -0.866 -9.900 1.00 87.44 125 TYR A O 1
ATOM 971 N N . MET A 1 126 ? 9.089 1.230 -9.129 1.00 86.06 126 MET A N 1
ATOM 972 C CA . MET A 1 126 ? 9.231 1.869 -10.436 1.00 86.06 126 MET A CA 1
ATOM 973 C C . MET A 1 126 ? 10.491 1.432 -11.214 1.00 86.06 126 MET A C 1
ATOM 975 O O . MET A 1 126 ? 10.465 1.363 -12.440 1.00 86.06 126 MET A O 1
ATOM 979 N N . TRP A 1 127 ? 11.575 1.045 -10.530 1.00 84.50 127 TRP A N 1
ATOM 980 C CA . TRP A 1 127 ? 12.774 0.471 -11.171 1.00 84.50 127 TRP A CA 1
ATOM 981 C C . TRP A 1 127 ? 12.542 -0.911 -11.792 1.00 84.50 127 TRP A C 1
ATOM 983 O O . TRP A 1 127 ? 13.377 -1.390 -12.549 1.00 84.50 127 TRP A O 1
ATOM 993 N N . LEU A 1 128 ? 11.440 -1.572 -11.452 1.00 89.25 128 LEU A N 1
ATOM 994 C CA . LEU A 1 128 ? 11.109 -2.917 -11.906 1.00 89.25 128 LEU A CA 1
ATOM 995 C C . LEU A 1 128 ? 9.867 -2.921 -12.806 1.00 89.25 128 LEU A C 1
ATOM 997 O O . LEU A 1 128 ? 9.830 -3.647 -13.793 1.00 89.25 128 LEU A O 1
ATOM 1001 N N . LEU A 1 129 ? 8.866 -2.099 -12.485 1.00 90.69 129 LEU A N 1
ATOM 1002 C CA . LEU A 1 129 ? 7.565 -2.042 -13.160 1.00 90.69 129 LEU A CA 1
ATOM 1003 C C . LEU A 1 129 ? 7.518 -0.947 -14.236 1.00 90.69 129 LEU A C 1
ATOM 1005 O O . LEU A 1 129 ? 6.663 -0.057 -14.218 1.00 90.69 129 LEU A O 1
ATOM 1009 N N . HIS A 1 130 ? 8.462 -1.010 -15.174 1.00 90.38 130 HIS A N 1
ATOM 1010 C CA . HIS A 1 130 ? 8.514 -0.142 -16.348 1.00 90.38 130 HIS A CA 1
ATOM 1011 C C . HIS A 1 130 ? 8.913 -0.923 -17.604 1.00 90.38 130 HIS A C 1
ATOM 1013 O O . HIS A 1 130 ? 9.583 -1.955 -17.543 1.00 90.38 130 HIS A O 1
ATOM 1019 N N . HIS A 1 131 ? 8.508 -0.411 -18.762 1.00 90.38 131 HIS A N 1
ATOM 1020 C CA . HIS A 1 131 ? 8.870 -0.961 -20.063 1.00 90.38 131 HIS A CA 1
ATOM 1021 C C . HIS A 1 131 ? 10.343 -0.717 -20.382 1.00 90.38 131 HIS A C 1
ATOM 1023 O O . HIS A 1 131 ? 10.873 0.371 -20.148 1.00 90.38 131 HIS A O 1
ATOM 1029 N N . THR A 1 132 ? 10.992 -1.714 -20.982 1.00 90.38 132 THR A N 1
ATOM 1030 C CA . THR A 1 132 ? 12.348 -1.559 -21.516 1.00 90.38 132 THR A CA 1
ATOM 1031 C C . THR A 1 132 ? 12.356 -0.537 -22.653 1.00 90.38 132 THR A C 1
ATOM 1033 O O . THR A 1 132 ? 11.346 -0.290 -23.320 1.00 90.38 132 THR A O 1
ATOM 1036 N N . THR A 1 133 ? 13.505 0.098 -22.860 1.00 88.50 133 THR A N 1
ATOM 1037 C CA . THR A 1 133 ? 13.668 1.160 -23.853 1.00 88.50 133 THR A CA 1
ATOM 1038 C C . THR A 1 133 ? 14.756 0.786 -24.846 1.00 88.50 133 THR A C 1
ATOM 1040 O O . THR A 1 133 ? 15.825 0.318 -24.461 1.00 88.50 133 THR A O 1
ATOM 1043 N N . GLU A 1 134 ? 14.480 0.982 -26.134 1.00 88.06 134 GLU A N 1
ATOM 1044 C CA . GLU A 1 134 ? 15.475 0.795 -27.188 1.00 88.06 134 GLU A CA 1
ATOM 1045 C C . GLU A 1 134 ? 16.545 1.886 -27.115 1.00 88.06 134 GLU A C 1
ATOM 1047 O O . GLU A 1 134 ? 16.209 3.047 -26.875 1.00 88.06 134 GLU A O 1
ATOM 1052 N N . ASP A 1 135 ? 17.801 1.538 -27.396 1.00 83.19 135 ASP A N 1
ATOM 1053 C CA . ASP A 1 135 ? 18.948 2.461 -27.356 1.00 83.19 135 ASP A CA 1
ATOM 1054 C C . ASP A 1 135 ? 18.687 3.781 -28.104 1.00 83.19 135 ASP A C 1
ATOM 1056 O O . ASP A 1 135 ? 18.863 4.872 -27.568 1.00 83.19 135 ASP A O 1
ATOM 1060 N N . SER A 1 136 ? 18.129 3.697 -29.316 1.00 83.38 136 SER A N 1
ATOM 1061 C CA . SER A 1 136 ? 17.800 4.856 -30.158 1.00 83.38 136 SER A CA 1
ATOM 1062 C C . SER A 1 136 ? 16.706 5.766 -29.597 1.00 83.38 136 SER A C 1
ATOM 1064 O O . SER A 1 136 ? 16.517 6.875 -30.089 1.00 83.38 136 SER A O 1
ATOM 1066 N N . SER A 1 137 ? 15.949 5.285 -28.613 1.00 84.44 137 SER A N 1
ATOM 1067 C CA . SER A 1 137 ? 14.852 6.010 -27.966 1.00 84.44 137 SER A CA 1
ATOM 1068 C C . SER A 1 137 ? 15.195 6.476 -26.550 1.00 84.44 137 SER A C 1
ATOM 1070 O O . SER A 1 137 ? 14.343 7.061 -25.874 1.00 84.44 137 SER A O 1
ATOM 1072 N N . LEU A 1 138 ? 16.429 6.234 -26.093 1.00 84.50 138 LEU A N 1
ATOM 1073 C CA . LEU A 1 138 ? 16.895 6.741 -24.813 1.00 84.50 138 LEU A CA 1
ATOM 1074 C C . LEU A 1 138 ? 17.051 8.268 -24.872 1.00 84.50 138 LEU A C 1
ATOM 1076 O O . LEU A 1 138 ? 17.650 8.797 -25.810 1.00 84.50 138 LEU A O 1
ATOM 1080 N N . PRO A 1 139 ? 16.551 9.000 -23.861 1.00 85.38 139 PRO A N 1
ATOM 1081 C CA . PRO A 1 139 ? 16.855 10.415 -23.709 1.00 85.38 139 PRO A CA 1
ATOM 1082 C C . PRO A 1 139 ? 18.368 10.652 -23.673 1.00 85.38 139 PRO A C 1
ATOM 1084 O O . PRO A 1 139 ? 19.093 9.901 -23.021 1.00 85.38 139 PRO A O 1
ATOM 1087 N N . GLU A 1 140 ? 18.838 11.735 -24.296 1.00 84.25 140 GLU A N 1
ATOM 1088 C CA . GLU A 1 140 ? 20.268 12.081 -24.369 1.00 84.25 140 GLU A CA 1
ATOM 1089 C C . GLU A 1 140 ? 20.936 12.107 -22.984 1.00 84.25 140 GLU A C 1
ATOM 1091 O O . GLU A 1 140 ? 22.028 11.572 -22.812 1.00 84.25 140 GLU A O 1
ATOM 1096 N N . ALA A 1 141 ? 20.230 12.618 -21.969 1.00 82.31 141 ALA A N 1
ATOM 1097 C CA . ALA A 1 141 ? 20.698 12.657 -20.583 1.00 82.31 141 ALA A CA 1
ATOM 1098 C C . ALA A 1 141 ? 20.952 11.266 -19.962 1.00 82.31 141 ALA A C 1
ATOM 1100 O O . ALA A 1 141 ? 21.759 11.148 -19.043 1.00 82.31 141 ALA A O 1
ATOM 1101 N N . LEU A 1 142 ? 20.266 10.220 -20.441 1.00 82.56 142 LEU A N 1
ATOM 1102 C CA . LEU A 1 142 ? 20.459 8.831 -20.004 1.00 82.56 142 LEU A CA 1
ATOM 1103 C C . LEU A 1 142 ? 21.456 8.078 -20.898 1.00 82.56 142 LEU A C 1
ATOM 1105 O O . LEU A 1 142 ? 22.180 7.212 -20.411 1.00 82.56 142 LEU A O 1
ATOM 1109 N N . ALA A 1 143 ? 21.515 8.413 -22.190 1.00 77.94 143 ALA A N 1
ATOM 1110 C CA . ALA A 1 143 ? 22.416 7.789 -23.161 1.00 77.94 143 ALA A CA 1
ATOM 1111 C C . ALA A 1 143 ? 23.877 8.270 -23.024 1.00 77.94 143 ALA A C 1
ATOM 1113 O O . ALA A 1 143 ? 24.828 7.505 -23.221 1.00 77.94 143 ALA A O 1
ATOM 1114 N N . SER A 1 144 ? 24.071 9.537 -22.654 1.00 69.06 144 SER A N 1
ATOM 1115 C CA . SER A 1 144 ? 25.378 10.174 -22.504 1.00 69.06 144 SER A CA 1
ATOM 1116 C C . SER A 1 144 ? 25.367 11.145 -21.325 1.00 69.06 144 SER A C 1
ATOM 1118 O O . SER A 1 144 ? 24.682 12.161 -21.362 1.00 69.06 144 SER A O 1
ATOM 1120 N N . GLY A 1 145 ? 26.135 10.843 -20.277 1.00 69.81 145 GLY A N 1
ATOM 1121 C CA . GLY A 1 145 ? 26.252 11.710 -19.103 1.00 69.81 145 GLY A CA 1
ATOM 1122 C C . GLY A 1 145 ? 26.400 10.939 -17.796 1.00 69.81 145 GLY A C 1
ATOM 1123 O O . GLY A 1 145 ? 26.774 9.762 -17.793 1.00 69.81 145 GLY A O 1
ATOM 1124 N N . ASP A 1 146 ? 26.069 11.617 -16.698 1.00 77.25 146 ASP A N 1
ATOM 1125 C CA . ASP A 1 146 ? 26.226 11.143 -15.317 1.00 77.25 146 ASP A CA 1
ATOM 1126 C C . ASP A 1 146 ? 25.292 9.981 -14.942 1.00 77.25 146 ASP A C 1
ATOM 1128 O O . ASP A 1 146 ? 25.520 9.319 -13.934 1.00 77.25 146 ASP A O 1
ATOM 1132 N N . TYR A 1 147 ? 24.273 9.701 -15.765 1.00 76.88 147 TYR A N 1
ATOM 1133 C CA . TYR A 1 147 ? 23.264 8.661 -15.527 1.00 76.88 147 TYR A CA 1
ATOM 1134 C C . TYR A 1 147 ? 23.486 7.378 -16.335 1.00 76.88 147 TYR A C 1
ATOM 1136 O O . TYR A 1 147 ? 22.678 6.455 -16.256 1.00 76.88 147 TYR A O 1
ATOM 1144 N N . LYS A 1 148 ? 24.562 7.287 -17.126 1.00 80.12 148 LYS A N 1
ATOM 1145 C CA . LYS A 1 148 ? 24.809 6.110 -17.976 1.00 80.12 148 LYS A CA 1
ATOM 1146 C C . LYS A 1 148 ? 24.986 4.827 -17.160 1.00 80.12 148 LYS A C 1
ATOM 1148 O O . LYS A 1 148 ? 24.574 3.757 -17.594 1.00 80.12 148 LYS A O 1
ATOM 1153 N N . ASP A 1 149 ? 25.582 4.934 -15.977 1.00 84.38 149 ASP A N 1
ATOM 1154 C CA . ASP A 1 149 ? 25.726 3.824 -15.031 1.00 84.38 149 ASP A CA 1
ATOM 1155 C C . ASP A 1 149 ? 24.394 3.401 -14.392 1.00 84.38 149 ASP A C 1
ATOM 1157 O O . ASP A 1 149 ? 24.318 2.344 -13.764 1.00 84.38 149 ASP A O 1
ATOM 1161 N N . ALA A 1 150 ? 23.336 4.200 -14.567 1.00 85.38 150 ALA A N 1
ATOM 1162 C CA . ALA A 1 150 ? 22.004 3.857 -14.111 1.00 85.38 150 ALA A CA 1
ATOM 1163 C C . ALA A 1 150 ? 21.261 2.911 -15.055 1.00 85.38 150 ALA A C 1
ATOM 1165 O O . ALA A 1 150 ? 20.289 2.284 -14.637 1.00 85.38 150 ALA A O 1
ATOM 1166 N N . MET A 1 151 ? 21.713 2.800 -16.303 1.00 87.81 151 MET A N 1
ATOM 1167 C CA . MET A 1 151 ? 21.106 1.947 -17.315 1.00 87.81 151 MET A CA 1
ATOM 1168 C C . MET A 1 151 ? 21.858 0.623 -17.401 1.00 87.81 151 MET A C 1
ATOM 1170 O O . MET A 1 151 ? 23.086 0.584 -17.445 1.00 87.81 151 MET A O 1
ATOM 1174 N N . GLU A 1 152 ? 21.119 -0.475 -17.483 1.00 88.25 152 GLU A N 1
ATOM 1175 C CA . GLU A 1 152 ? 21.672 -1.790 -17.776 1.00 88.25 152 GLU A CA 1
ATOM 1176 C C . GLU A 1 152 ? 21.036 -2.376 -19.031 1.00 88.25 152 GLU A C 1
ATOM 1178 O O . GLU A 1 152 ? 19.853 -2.180 -19.317 1.00 88.25 152 GLU A O 1
ATOM 1183 N N . CYS A 1 153 ? 21.857 -3.094 -19.790 1.00 85.75 153 CYS A N 1
ATOM 1184 C CA . CYS A 1 153 ? 21.415 -3.817 -20.966 1.00 85.75 153 CYS A CA 1
ATOM 1185 C C . CYS A 1 153 ? 20.677 -5.086 -20.527 1.00 85.75 153 CYS A C 1
ATOM 1187 O O . CYS A 1 153 ? 21.166 -5.840 -19.679 1.00 85.75 153 CYS A O 1
ATOM 1189 N N . VAL A 1 154 ? 19.497 -5.325 -21.092 1.00 83.94 154 VAL A N 1
ATOM 1190 C CA . VAL A 1 154 ? 18.693 -6.504 -20.769 1.00 83.94 154 VAL A CA 1
ATOM 1191 C C . VAL A 1 154 ? 19.370 -7.742 -21.353 1.00 83.94 154 VAL A C 1
ATOM 1193 O O . VAL A 1 154 ? 19.694 -7.796 -22.542 1.00 83.94 154 VAL 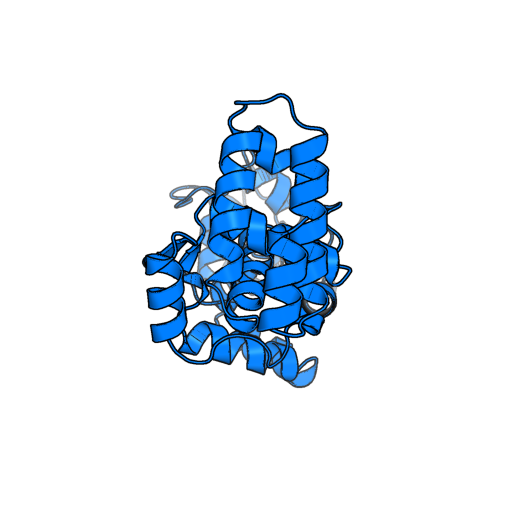A O 1
ATOM 1196 N N . HIS A 1 155 ? 19.600 -8.747 -20.506 1.00 75.88 155 HIS A N 1
ATOM 1197 C CA . HIS A 1 155 ? 20.338 -9.949 -20.884 1.00 75.88 155 HIS A CA 1
ATOM 1198 C C . HIS A 1 155 ? 19.731 -10.624 -22.125 1.00 75.88 155 HIS A C 1
ATOM 1200 O O . HIS A 1 155 ? 18.537 -10.912 -22.165 1.00 75.88 155 HIS A O 1
ATOM 1206 N N . GLY A 1 156 ? 20.567 -10.897 -23.132 1.00 72.81 156 GLY A N 1
ATOM 1207 C CA . GLY A 1 156 ? 20.152 -11.556 -24.377 1.00 72.81 156 GLY A CA 1
ATOM 1208 C C . GLY A 1 156 ? 19.716 -10.615 -25.505 1.00 72.81 156 GLY A C 1
ATOM 1209 O O . GLY A 1 156 ? 19.423 -11.090 -26.600 1.00 72.81 156 GLY A O 1
ATOM 1210 N N . THR A 1 157 ? 19.724 -9.297 -25.291 1.00 71.81 157 THR A N 1
ATOM 1211 C CA . THR A 1 157 ? 19.441 -8.299 -26.335 1.00 71.81 157 THR A CA 1
ATOM 1212 C C . THR A 1 157 ? 20.475 -7.186 -26.297 1.00 71.81 157 THR A C 1
ATOM 1214 O O . THR A 1 157 ? 20.695 -6.624 -25.240 1.00 71.81 157 THR A O 1
ATOM 1217 N N . ASN A 1 158 ? 21.080 -6.818 -27.430 1.00 76.56 158 ASN A N 1
ATOM 1218 C CA . ASN A 1 158 ? 22.101 -5.757 -27.448 1.00 76.56 158 ASN A CA 1
ATOM 1219 C C . ASN A 1 158 ? 21.524 -4.330 -27.474 1.00 76.56 158 ASN A C 1
ATOM 1221 O O . ASN A 1 158 ? 22.287 -3.380 -27.352 1.00 76.56 158 ASN A O 1
ATOM 1225 N N . ASN A 1 159 ? 20.207 -4.180 -27.649 1.00 85.56 159 ASN A N 1
ATOM 1226 C CA . ASN A 1 159 ? 19.583 -2.889 -27.956 1.00 85.56 159 ASN A CA 1
ATOM 1227 C C . ASN A 1 159 ? 18.497 -2.466 -26.957 1.00 85.56 159 ASN A C 1
ATOM 1229 O O . ASN A 1 159 ? 17.917 -1.401 -27.144 1.00 85.56 159 ASN A O 1
ATOM 1233 N N . LEU A 1 160 ? 18.185 -3.283 -25.943 1.00 87.88 160 LEU A N 1
ATOM 1234 C CA . LEU A 1 160 ? 17.173 -2.954 -24.938 1.00 87.88 160 LEU A CA 1
ATOM 1235 C C . LEU A 1 160 ? 17.837 -2.639 -23.607 1.00 87.88 160 LEU A C 1
ATOM 1237 O O . LEU A 1 160 ? 18.631 -3.423 -23.086 1.00 87.88 160 LEU A O 1
ATOM 1241 N N . TYR A 1 161 ? 17.443 -1.509 -23.045 1.00 88.62 161 TYR A N 1
ATOM 1242 C CA . TYR A 1 161 ? 17.949 -0.990 -21.792 1.00 88.62 161 TYR A CA 1
ATOM 1243 C C . TYR A 1 161 ? 16.819 -0.847 -20.780 1.00 88.62 161 TYR A C 1
ATOM 1245 O O . TYR A 1 161 ? 15.666 -0.580 -21.129 1.00 88.62 161 TYR A O 1
ATOM 1253 N N . ARG A 1 162 ? 17.166 -1.003 -19.507 1.00 89.44 162 ARG A N 1
ATOM 1254 C CA . ARG A 1 162 ? 16.302 -0.680 -18.370 1.00 89.44 162 ARG A CA 1
ATOM 1255 C C . ARG A 1 162 ? 17.096 0.060 -17.309 1.00 89.44 162 ARG A C 1
ATOM 1257 O O . ARG A 1 162 ? 18.323 -0.032 -17.281 1.00 89.44 162 ARG A O 1
ATOM 1264 N N . VAL A 1 163 ? 16.406 0.773 -16.430 1.00 88.44 163 VAL A N 1
ATOM 1265 C CA . VAL A 1 163 ? 17.061 1.364 -15.260 1.00 88.44 163 VAL A CA 1
ATOM 1266 C C . VAL A 1 163 ? 17.394 0.237 -14.282 1.00 88.44 163 VAL A C 1
ATOM 1268 O O . VAL A 1 163 ? 16.512 -0.523 -13.886 1.00 88.44 163 VAL A O 1
ATOM 1271 N N . SER A 1 164 ? 18.661 0.112 -13.895 1.00 87.75 164 SER A N 1
ATOM 1272 C CA . SER A 1 164 ? 19.093 -0.875 -12.905 1.00 87.75 164 SER A CA 1
ATOM 1273 C C . SER A 1 164 ? 18.648 -0.465 -11.499 1.00 87.75 164 SER A C 1
ATOM 1275 O O . SER A 1 164 ? 18.528 0.722 -11.183 1.00 87.75 164 SER A O 1
ATOM 1277 N N . LYS A 1 165 ? 18.470 -1.437 -10.596 1.00 84.62 165 LYS A N 1
ATOM 1278 C CA . LYS A 1 165 ? 18.190 -1.167 -9.169 1.00 84.62 165 LYS A CA 1
ATOM 1279 C C . LYS A 1 165 ? 19.280 -0.285 -8.544 1.00 84.62 165 LYS A C 1
ATOM 1281 O O . LYS A 1 165 ? 18.974 0.631 -7.783 1.00 84.62 165 LYS A O 1
ATOM 1286 N N . ALA A 1 166 ? 20.547 -0.531 -8.890 1.00 84.38 166 ALA A N 1
ATOM 1287 C CA . ALA A 1 166 ? 21.684 0.267 -8.429 1.00 84.38 166 ALA A CA 1
ATOM 1288 C C . ALA A 1 166 ? 21.629 1.706 -8.965 1.00 84.38 166 ALA A C 1
ATOM 1290 O O . ALA A 1 166 ? 21.807 2.655 -8.203 1.00 84.38 166 ALA A O 1
ATOM 1291 N N . GLY A 1 167 ? 21.305 1.861 -10.248 1.00 84.88 167 GLY A N 1
ATOM 1292 C CA . GLY A 1 167 ? 21.085 3.141 -10.905 1.00 84.88 167 GLY A CA 1
ATOM 1293 C C . GLY A 1 167 ? 19.978 3.957 -10.270 1.00 84.88 167 GLY A C 1
ATOM 1294 O O . GLY A 1 167 ? 20.178 5.113 -9.902 1.00 84.88 167 GLY A O 1
ATOM 1295 N N . TYR A 1 168 ? 18.825 3.321 -10.077 1.00 83.12 168 TYR A N 1
ATOM 1296 C CA . TYR A 1 168 ? 17.676 3.933 -9.429 1.00 83.12 168 TYR A CA 1
ATOM 1297 C C . TYR A 1 168 ? 17.984 4.355 -7.989 1.00 83.12 168 TYR A C 1
ATOM 1299 O O . TYR A 1 168 ? 17.624 5.455 -7.587 1.00 83.12 168 TYR A O 1
ATOM 1307 N N . ARG A 1 169 ? 18.704 3.539 -7.210 1.00 80.69 169 ARG A N 1
ATOM 1308 C CA . ARG A 1 169 ? 19.103 3.910 -5.841 1.00 80.69 169 ARG A CA 1
ATOM 1309 C C . ARG A 1 169 ? 20.101 5.062 -5.809 1.00 80.69 169 ARG A C 1
ATOM 1311 O O . ARG A 1 169 ? 19.951 5.961 -4.993 1.00 80.69 169 ARG A O 1
ATOM 1318 N N . LYS A 1 170 ? 21.109 5.033 -6.682 1.00 81.00 170 LYS A N 1
ATOM 1319 C CA . LYS A 1 170 ? 22.168 6.047 -6.719 1.00 81.00 170 LYS A CA 1
ATOM 1320 C C . LYS A 1 170 ? 21.637 7.413 -7.142 1.00 81.00 170 LYS A C 1
ATOM 1322 O O . LYS A 1 170 ? 22.039 8.422 -6.579 1.00 81.00 170 LYS A O 1
ATOM 1327 N N . HIS A 1 171 ? 20.760 7.426 -8.139 1.00 76.19 171 HIS A N 1
ATOM 1328 C CA . HIS A 1 171 ? 20.387 8.649 -8.842 1.00 76.19 171 HIS A CA 1
ATOM 1329 C C . HIS A 1 171 ? 18.918 9.029 -8.688 1.00 76.19 171 HIS A C 1
ATOM 1331 O O . HIS A 1 171 ? 18.565 10.169 -8.952 1.00 76.19 171 HIS A O 1
ATOM 1337 N N . GLY A 1 172 ? 18.049 8.097 -8.299 1.00 62.41 172 GLY A N 1
ATOM 1338 C CA . GLY A 1 172 ? 16.619 8.333 -8.071 1.00 62.41 172 GLY A CA 1
ATOM 1339 C C . GLY A 1 172 ? 16.263 8.685 -6.622 1.00 62.41 172 GLY A C 1
ATOM 1340 O O . GLY A 1 172 ? 15.180 9.211 -6.388 1.00 62.41 172 GLY A O 1
ATOM 1341 N N . PHE A 1 173 ? 17.166 8.441 -5.664 1.00 61.12 173 PHE A N 1
ATOM 1342 C CA . PHE A 1 173 ? 16.974 8.723 -4.237 1.00 61.12 173 PHE A CA 1
ATOM 1343 C C . PHE A 1 173 ? 18.105 9.591 -3.668 1.00 61.12 173 PHE A C 1
ATOM 1345 O O . PHE A 1 173 ? 18.888 9.150 -2.827 1.00 61.12 173 PHE A O 1
ATOM 1352 N N . GLU A 1 174 ? 18.180 10.860 -4.064 1.00 46.31 174 GLU A N 1
ATOM 1353 C CA . GLU A 1 174 ? 18.879 11.837 -3.225 1.00 46.31 174 GLU A CA 1
ATOM 1354 C C . GLU A 1 174 ? 17.974 12.194 -2.033 1.00 46.31 174 GLU A C 1
ATOM 1356 O O . GLU A 1 174 ? 17.008 12.938 -2.171 1.00 46.31 174 GLU A O 1
ATOM 1361 N N . GLY A 1 175 ? 18.261 11.636 -0.849 1.00 42.66 175 GLY A N 1
ATOM 1362 C CA . GLY A 1 175 ? 17.708 12.137 0.420 1.00 42.66 175 GLY A CA 1
ATOM 1363 C C . GLY A 1 175 ? 16.565 11.351 1.076 1.00 42.66 175 GLY A C 1
ATOM 1364 O O . GLY A 1 175 ? 15.915 11.893 1.962 1.00 42.66 175 GLY A O 1
ATOM 1365 N N . GLY A 1 176 ? 16.311 10.091 0.701 1.00 38.69 176 GLY A N 1
ATOM 1366 C CA . GLY A 1 176 ? 15.432 9.194 1.481 1.00 38.69 176 GLY A CA 1
ATOM 1367 C C . GLY A 1 176 ? 13.930 9.519 1.457 1.00 38.69 176 GLY A C 1
ATOM 1368 O O . GLY A 1 176 ? 13.145 8.822 2.096 1.00 38.69 176 GLY A O 1
ATOM 1369 N N . HIS A 1 177 ? 13.509 10.517 0.684 1.00 41.19 177 HIS A N 1
ATOM 1370 C CA . HIS A 1 177 ? 12.105 10.826 0.439 1.00 41.19 177 HIS A CA 1
ATOM 1371 C C . HIS A 1 177 ? 11.792 10.650 -1.045 1.00 41.19 177 HIS A C 1
ATOM 1373 O O . HIS A 1 177 ? 12.548 11.109 -1.898 1.00 41.19 177 HIS A O 1
ATOM 1379 N N . PHE A 1 178 ? 10.664 10.002 -1.358 1.00 46.28 178 PHE A N 1
ATOM 1380 C CA . PHE A 1 178 ? 10.073 10.090 -2.693 1.00 46.28 178 PHE A CA 1
ATOM 1381 C C . PHE A 1 178 ? 9.860 11.579 -2.993 1.00 46.28 178 PHE A C 1
ATOM 1383 O O . PHE A 1 178 ? 9.093 12.219 -2.266 1.00 46.28 178 PHE A O 1
ATOM 1390 N N . PRO A 1 179 ? 10.500 12.162 -4.021 1.00 44.06 179 PRO A N 1
ATOM 1391 C CA . PRO A 1 179 ? 10.188 13.524 -4.396 1.00 44.06 179 PRO A CA 1
ATOM 1392 C C . PRO A 1 179 ? 8.744 13.508 -4.877 1.00 44.06 179 PRO A C 1
ATOM 1394 O O . PRO A 1 179 ? 8.424 12.894 -5.903 1.00 44.06 179 PRO A O 1
ATOM 1397 N N . ALA A 1 180 ? 7.862 14.164 -4.124 1.00 43.69 180 ALA A N 1
ATOM 1398 C CA . ALA A 1 180 ? 6.598 14.611 -4.667 1.00 43.69 180 ALA A CA 1
ATOM 1399 C C . ALA A 1 180 ? 6.963 15.487 -5.872 1.00 43.69 180 ALA A C 1
ATOM 1401 O O . ALA A 1 180 ? 7.452 16.599 -5.708 1.00 43.69 180 ALA A O 1
ATOM 1402 N N . PHE A 1 181 ? 6.789 14.933 -7.073 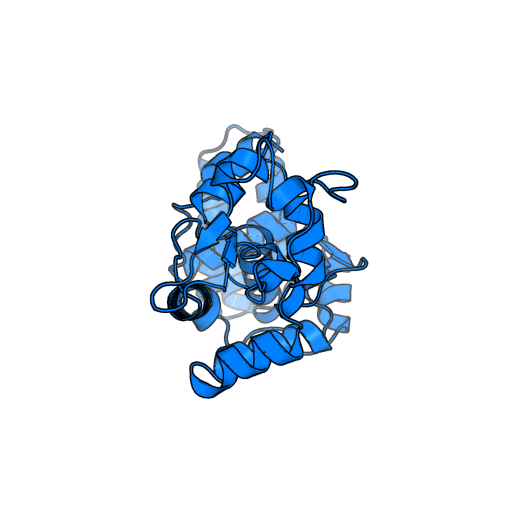1.00 46.69 181 PHE A N 1
ATOM 1403 C CA . PHE A 1 181 ? 7.117 15.553 -8.355 1.00 46.69 181 PHE A CA 1
ATOM 1404 C C . PHE A 1 181 ? 8.624 15.744 -8.604 1.00 46.69 181 PHE A C 1
ATOM 1406 O O . PHE A 1 181 ? 9.185 16.818 -8.409 1.00 46.69 181 PHE A O 1
ATOM 1413 N N . GLY A 1 182 ? 9.272 14.704 -9.139 1.00 52.12 182 GLY A N 1
ATOM 1414 C CA . GLY A 1 182 ? 10.609 14.771 -9.740 1.00 52.12 182 GLY A CA 1
ATOM 1415 C C . GLY A 1 182 ? 10.661 15.588 -11.028 1.00 52.12 182 GLY A C 1
ATOM 1416 O O . GLY A 1 182 ? 11.004 15.067 -12.088 1.00 52.12 182 GLY A O 1
ATOM 1417 N N . LEU A 1 183 ? 10.308 16.868 -10.951 1.00 53.84 183 LEU A N 1
ATOM 1418 C CA . LEU A 1 183 ? 10.457 17.817 -12.045 1.00 53.84 183 LEU A CA 1
ATOM 1419 C C . LEU A 1 183 ? 11.950 18.123 -12.217 1.00 53.84 183 LEU A C 1
ATOM 1421 O O . LEU A 1 183 ? 12.460 19.100 -11.681 1.00 53.84 183 LEU A O 1
ATOM 1425 N N . GLY A 1 184 ? 12.663 17.251 -12.930 1.00 69.06 184 GLY A N 1
ATOM 1426 C CA . GLY A 1 184 ? 14.040 17.510 -13.359 1.00 69.06 184 GLY A CA 1
ATOM 1427 C C . GLY A 1 184 ? 14.974 16.307 -13.356 1.00 69.06 184 GLY A C 1
ATOM 1428 O O . GLY A 1 184 ? 15.987 16.359 -14.043 1.00 69.06 184 GLY A O 1
ATOM 1429 N N . ASN A 1 185 ? 14.647 15.220 -12.648 1.00 82.44 185 ASN A N 1
ATOM 1430 C CA . ASN A 1 185 ? 15.481 14.019 -12.652 1.00 82.44 185 ASN A CA 1
ATOM 1431 C C . ASN A 1 185 ? 15.208 13.186 -13.923 1.00 82.44 185 ASN A C 1
ATOM 1433 O O . ASN A 1 185 ? 14.096 12.664 -14.066 1.00 82.44 185 ASN A O 1
ATOM 1437 N N . PRO A 1 186 ? 16.187 13.017 -14.837 1.00 84.88 186 PRO A N 1
ATOM 1438 C CA . PRO A 1 186 ? 15.961 12.317 -16.101 1.00 84.88 186 PRO A CA 1
ATOM 1439 C C . PRO A 1 186 ? 15.529 10.858 -15.927 1.00 84.88 186 PRO A C 1
ATOM 1441 O O . PRO A 1 186 ? 14.716 10.373 -16.712 1.00 84.88 186 PRO A O 1
ATOM 1444 N N . ILE A 1 187 ? 16.016 10.170 -14.887 1.00 84.69 187 ILE A N 1
ATOM 1445 C CA . ILE A 1 187 ? 15.621 8.790 -14.578 1.00 84.69 187 ILE A CA 1
ATOM 1446 C C . ILE A 1 187 ? 14.167 8.757 -14.126 1.00 84.69 187 ILE A C 1
ATOM 1448 O O . ILE A 1 187 ? 13.391 7.957 -14.638 1.00 84.69 187 ILE A O 1
ATOM 1452 N N . GLN A 1 188 ? 13.774 9.638 -13.204 1.00 82.19 188 GLN A N 1
ATOM 1453 C CA . GLN A 1 188 ? 12.406 9.651 -12.687 1.00 82.19 188 GLN A CA 1
ATOM 1454 C C . GLN A 1 188 ? 11.392 9.996 -13.783 1.00 82.19 188 GLN A C 1
ATOM 1456 O O . GLN A 1 188 ? 10.374 9.319 -13.899 1.00 82.19 188 GLN A O 1
ATOM 1461 N N . VAL A 1 189 ? 11.690 10.988 -14.628 1.00 85.62 189 VAL A N 1
ATOM 1462 C CA . VAL A 1 189 ? 10.837 11.349 -15.773 1.00 85.62 189 VAL A CA 1
ATOM 1463 C C . VAL A 1 189 ? 10.739 10.190 -16.767 1.00 85.62 189 VAL A C 1
ATOM 1465 O O . VAL A 1 189 ? 9.648 9.858 -17.231 1.00 85.62 189 VAL A O 1
ATOM 1468 N N . HIS A 1 190 ? 11.864 9.548 -17.087 1.00 87.56 190 HIS A N 1
ATOM 1469 C CA . HIS A 1 190 ? 11.879 8.403 -17.992 1.00 87.56 190 HIS A CA 1
ATOM 1470 C C . HIS A 1 190 ? 11.037 7.242 -17.456 1.00 87.56 190 HIS A C 1
ATOM 1472 O O . HIS A 1 190 ? 10.181 6.718 -18.168 1.00 87.56 190 HIS A O 1
ATOM 1478 N N . LEU A 1 191 ? 11.235 6.890 -16.186 1.00 87.94 191 LEU A N 1
ATOM 1479 C CA . LEU A 1 191 ? 10.502 5.821 -15.528 1.00 87.94 191 LEU A CA 1
ATOM 1480 C C . LEU A 1 191 ? 9.005 6.115 -15.422 1.00 87.94 191 LEU A C 1
ATOM 1482 O O . LEU A 1 191 ? 8.203 5.233 -15.702 1.00 87.94 191 LEU A O 1
ATOM 1486 N N . GLN A 1 192 ? 8.610 7.348 -15.097 1.00 86.81 192 GLN A N 1
ATOM 1487 C CA . GLN A 1 192 ? 7.199 7.748 -15.065 1.00 86.81 192 GLN A CA 1
ATOM 1488 C C . GLN A 1 192 ? 6.521 7.578 -16.430 1.00 86.81 192 GLN A C 1
ATOM 1490 O O . GLN A 1 192 ? 5.404 7.073 -16.498 1.00 86.81 192 GLN A O 1
ATOM 1495 N N . ASN A 1 193 ? 7.211 7.934 -17.517 1.00 88.31 193 ASN A N 1
ATOM 1496 C CA . ASN A 1 193 ? 6.685 7.804 -18.879 1.00 88.31 193 ASN A CA 1
ATOM 1497 C C . ASN A 1 193 ? 6.617 6.353 -19.378 1.00 88.31 193 ASN A C 1
ATOM 1499 O O . ASN A 1 193 ? 5.909 6.067 -20.342 1.00 88.31 193 ASN A O 1
ATOM 1503 N N . LYS A 1 194 ? 7.391 5.451 -18.769 1.00 90.50 194 LYS A N 1
ATOM 1504 C CA . LYS A 1 194 ? 7.491 4.036 -19.153 1.00 90.50 194 LYS A CA 1
ATOM 1505 C C . LYS A 1 194 ? 6.860 3.091 -18.134 1.00 90.50 194 LYS A C 1
ATOM 1507 O O . LYS A 1 194 ? 6.922 1.881 -18.328 1.00 90.50 194 LYS A O 1
ATOM 1512 N N . ARG A 1 195 ? 6.278 3.619 -17.060 1.00 91.19 195 ARG A N 1
ATOM 1513 C CA . ARG A 1 195 ? 5.667 2.853 -15.975 1.00 91.19 195 ARG A CA 1
ATOM 1514 C C . ARG A 1 195 ? 4.536 1.973 -16.502 1.00 91.19 195 ARG A C 1
ATOM 1516 O O . ARG A 1 195 ? 3.779 2.409 -17.367 1.00 91.19 195 ARG A O 1
ATOM 1523 N N . PHE A 1 196 ? 4.390 0.779 -15.935 1.00 93.25 196 PHE A N 1
ATOM 1524 C CA . PHE A 1 196 ? 3.234 -0.067 -16.222 1.00 93.25 196 PHE A CA 1
ATOM 1525 C C . PHE A 1 196 ? 1.927 0.649 -15.872 1.00 93.25 196 PHE A C 1
ATOM 1527 O O . PHE A 1 196 ? 1.815 1.281 -14.811 1.00 93.25 196 PHE A O 1
ATOM 1534 N N . SER A 1 197 ? 0.937 0.530 -16.758 1.00 94.38 197 SER A N 1
ATOM 1535 C CA . SER A 1 197 ? -0.429 0.960 -16.466 1.00 94.38 197 SER A CA 1
ATOM 1536 C C . SER A 1 197 ? -1.082 0.048 -15.424 1.00 94.38 197 SER A C 1
ATOM 1538 O O . SER A 1 197 ? -0.611 -1.061 -15.146 1.00 94.38 197 SER A O 1
ATOM 1540 N N . ASP A 1 198 ? -2.202 0.502 -14.863 1.00 95.38 198 ASP A N 1
ATOM 1541 C CA . ASP A 1 198 ? -3.006 -0.301 -13.942 1.00 95.38 198 ASP A CA 1
ATOM 1542 C C . ASP A 1 198 ? -3.441 -1.627 -14.586 1.00 95.38 198 ASP A C 1
ATOM 1544 O O . ASP A 1 198 ? -3.380 -2.683 -13.960 1.00 95.38 198 ASP A O 1
ATOM 1548 N N . GLU A 1 199 ? -3.846 -1.589 -15.855 1.00 97.00 199 GLU A N 1
ATOM 1549 C CA . GLU A 1 199 ? -4.274 -2.751 -16.633 1.00 97.00 199 GLU A CA 1
ATOM 1550 C C . GLU A 1 199 ? -3.123 -3.716 -16.914 1.00 97.00 199 GLU A C 1
ATOM 1552 O O . GLU A 1 199 ? -3.321 -4.928 -16.829 1.00 97.00 199 GLU A O 1
ATOM 1557 N N . GLU A 1 200 ? -1.930 -3.201 -17.221 1.00 95.75 200 GLU A N 1
ATOM 1558 C CA . GLU A 1 200 ? -0.739 -4.020 -17.464 1.00 95.75 200 GLU A CA 1
ATOM 1559 C C . GLU A 1 200 ? -0.309 -4.755 -16.194 1.00 95.75 200 GLU A C 1
ATOM 1561 O O . GLU A 1 200 ? -0.111 -5.972 -16.217 1.00 95.75 200 GLU A O 1
ATOM 1566 N N . LEU A 1 201 ? -0.236 -4.042 -15.065 1.00 95.44 201 LEU A N 1
ATOM 1567 C CA . LEU A 1 201 ? 0.100 -4.658 -13.787 1.00 95.44 201 LEU A CA 1
ATOM 1568 C C . LEU A 1 201 ? -0.981 -5.659 -13.361 1.00 95.44 201 LEU A C 1
ATOM 1570 O O . LEU A 1 201 ? -0.665 -6.782 -12.970 1.00 95.44 201 LEU A O 1
ATOM 1574 N N . ARG A 1 202 ? -2.264 -5.313 -13.508 1.00 97.50 202 ARG A N 1
ATOM 1575 C CA . ARG A 1 202 ? -3.372 -6.242 -13.250 1.00 97.50 202 ARG A CA 1
ATOM 1576 C C . ARG A 1 202 ? -3.265 -7.509 -14.100 1.00 97.50 202 ARG A C 1
ATOM 1578 O O . ARG A 1 202 ? -3.455 -8.601 -13.568 1.00 97.50 202 ARG A O 1
ATOM 1585 N N . ALA A 1 203 ? -2.940 -7.386 -15.388 1.00 97.00 203 ALA A N 1
ATOM 1586 C CA . ALA A 1 203 ? -2.755 -8.525 -16.287 1.00 97.00 203 ALA A CA 1
ATOM 1587 C C . ALA A 1 203 ? -1.536 -9.385 -15.916 1.00 97.00 203 ALA A C 1
ATOM 1589 O O . ALA A 1 203 ? -1.578 -10.600 -16.100 1.00 97.00 203 ALA A O 1
ATOM 1590 N N . ALA A 1 204 ? -0.479 -8.784 -15.361 1.00 94.81 204 ALA A N 1
ATOM 1591 C CA . ALA A 1 204 ? 0.690 -9.509 -14.866 1.00 94.81 204 ALA A CA 1
ATOM 1592 C C . ALA A 1 204 ? 0.397 -10.312 -13.584 1.00 94.81 204 ALA A C 1
ATOM 1594 O O . ALA A 1 204 ? 0.936 -11.407 -13.414 1.00 94.81 204 ALA A O 1
ATOM 1595 N N . ILE A 1 205 ? -0.463 -9.789 -12.700 1.00 96.62 205 ILE A N 1
ATOM 1596 C CA . ILE A 1 205 ? -0.823 -10.429 -11.423 1.00 96.62 205 ILE A CA 1
ATOM 1597 C C . ILE A 1 205 ? -1.882 -11.521 -11.621 1.00 96.62 205 ILE A C 1
ATOM 1599 O O . ILE A 1 205 ? -1.754 -12.607 -11.061 1.00 96.62 205 ILE A O 1
ATOM 1603 N N . ALA A 1 206 ? -2.901 -11.269 -12.450 1.00 97.44 206 ALA A N 1
ATOM 1604 C CA . ALA A 1 206 ? -4.064 -12.144 -12.628 1.00 97.44 206 ALA A CA 1
ATOM 1605 C C . ALA A 1 206 ? -3.768 -13.646 -12.845 1.00 97.44 206 ALA A C 1
ATOM 1607 O O . ALA A 1 206 ? -4.446 -14.457 -12.214 1.00 97.44 206 ALA A O 1
ATOM 1608 N N . PRO A 1 207 ? -2.801 -14.066 -13.689 1.00 97.25 207 PRO A N 1
ATOM 1609 C CA . PRO A 1 207 ? -2.522 -15.490 -13.886 1.00 97.25 207 PRO A CA 1
ATOM 1610 C C . PRO A 1 207 ? -1.810 -16.154 -12.699 1.00 97.25 207 PRO A C 1
ATOM 1612 O O . PRO A 1 207 ? -1.802 -17.379 -12.619 1.00 97.25 207 PRO A O 1
ATOM 1615 N N . LYS A 1 208 ? -1.191 -15.371 -11.809 1.00 96.31 208 LYS A N 1
ATOM 1616 C CA . LYS A 1 208 ? -0.387 -15.865 -10.682 1.00 96.31 208 LYS A CA 1
ATOM 1617 C C . LYS A 1 208 ? -1.175 -15.843 -9.380 1.00 96.31 208 LYS A C 1
ATOM 1619 O O . LYS A 1 208 ? -1.130 -16.809 -8.629 1.00 96.31 208 LYS A O 1
ATOM 1624 N N . ASN A 1 209 ? -1.913 -14.761 -9.141 1.00 97.44 209 ASN A N 1
ATOM 1625 C CA . ASN A 1 209 ? -2.672 -14.564 -7.915 1.00 97.44 209 ASN A CA 1
ATOM 1626 C C . ASN A 1 209 ? -3.991 -13.807 -8.182 1.00 97.44 209 ASN A C 1
ATOM 1628 O O . ASN A 1 209 ? -4.024 -12.571 -8.154 1.00 97.44 209 ASN A O 1
ATOM 1632 N N . PRO A 1 210 ? -5.095 -14.523 -8.462 1.00 97.81 210 PRO A N 1
ATOM 1633 C CA . PRO A 1 210 ? -6.393 -13.899 -8.700 1.00 97.81 210 PRO A CA 1
ATOM 1634 C C . PRO A 1 210 ? -7.009 -13.274 -7.437 1.00 97.81 210 PRO A C 1
ATOM 1636 O O . PRO A 1 210 ? -7.748 -12.300 -7.559 1.00 97.81 210 PRO A O 1
ATOM 1639 N N . GLU A 1 211 ? -6.691 -13.777 -6.240 1.00 98.06 211 GLU A N 1
ATOM 1640 C CA . GLU A 1 211 ? -7.213 -13.232 -4.975 1.00 98.06 211 GLU A CA 1
ATOM 1641 C C . GLU A 1 211 ? -6.603 -11.855 -4.669 1.00 98.06 211 GLU A C 1
ATOM 1643 O O . GLU A 1 211 ? -7.315 -10.928 -4.277 1.00 98.06 211 GLU A O 1
ATOM 1648 N N . LEU A 1 212 ? -5.312 -11.666 -4.966 1.00 97.50 212 LEU A N 1
ATOM 1649 C CA . LEU A 1 212 ? -4.661 -10.356 -4.904 1.00 97.50 212 LEU A CA 1
ATOM 1650 C C . LEU A 1 212 ? -5.302 -9.352 -5.872 1.00 97.50 212 LEU A C 1
ATOM 1652 O O . LEU A 1 212 ? -5.492 -8.184 -5.526 1.00 97.50 212 LEU A O 1
ATOM 1656 N N . VAL A 1 213 ? -5.671 -9.800 -7.079 1.00 98.44 213 VAL A N 1
ATOM 1657 C CA . VAL A 1 213 ? -6.406 -8.962 -8.039 1.00 98.44 213 VAL A CA 1
ATOM 1658 C C . VAL A 1 213 ? -7.779 -8.587 -7.496 1.00 98.44 213 VAL A C 1
ATOM 1660 O O . VAL A 1 213 ? -8.147 -7.421 -7.591 1.00 98.44 213 VAL A O 1
ATOM 1663 N N . GLU A 1 214 ? -8.517 -9.525 -6.901 1.00 98.44 214 GLU A N 1
ATOM 1664 C CA . GLU A 1 214 ? -9.820 -9.235 -6.292 1.00 98.44 214 GLU A CA 1
ATOM 1665 C C . GLU A 1 214 ? -9.699 -8.210 -5.157 1.00 98.44 214 GLU A C 1
ATOM 1667 O O . GLU A 1 214 ? -10.494 -7.265 -5.087 1.00 98.44 214 GLU A O 1
ATOM 1672 N N . LEU A 1 215 ? -8.677 -8.340 -4.304 1.00 98.38 215 LEU A N 1
ATOM 1673 C CA . LEU A 1 215 ? -8.391 -7.354 -3.266 1.00 98.38 215 LEU A CA 1
ATOM 1674 C C . LEU A 1 215 ? -8.128 -5.975 -3.887 1.00 98.38 215 LEU A C 1
ATOM 1676 O O . LEU A 1 215 ? -8.759 -4.998 -3.490 1.00 98.38 215 LEU A O 1
ATOM 1680 N N . PHE A 1 216 ? -7.237 -5.872 -4.874 1.00 98.38 216 PHE A N 1
ATOM 1681 C CA . PHE A 1 216 ? -6.908 -4.590 -5.506 1.00 98.38 216 PHE A CA 1
ATOM 1682 C C . PHE A 1 216 ? -8.081 -3.978 -6.269 1.00 98.38 216 PHE A C 1
ATOM 1684 O O . PHE A 1 216 ? -8.295 -2.768 -6.188 1.00 98.38 216 PHE A O 1
ATOM 1691 N N . ASP A 1 217 ? -8.879 -4.788 -6.957 1.00 98.38 217 ASP A N 1
ATOM 1692 C CA . ASP A 1 217 ? -10.096 -4.324 -7.613 1.00 98.38 217 ASP A CA 1
ATOM 1693 C C . ASP A 1 217 ? -11.110 -3.808 -6.579 1.00 98.38 217 ASP A C 1
ATOM 1695 O O . ASP A 1 217 ? -11.715 -2.757 -6.801 1.00 98.38 217 ASP A O 1
ATOM 1699 N N . THR A 1 218 ? -11.220 -4.461 -5.417 1.00 98.38 218 THR A N 1
ATOM 1700 C CA . THR A 1 218 ? -12.047 -3.984 -4.297 1.00 98.38 218 THR A CA 1
ATOM 1701 C C . THR A 1 218 ? -11.541 -2.643 -3.766 1.00 98.38 218 THR A C 1
ATOM 1703 O O . THR A 1 218 ? -12.313 -1.690 -3.704 1.00 98.38 218 THR A O 1
ATOM 1706 N N . LEU A 1 219 ? -10.245 -2.523 -3.456 1.00 97.94 219 LEU A N 1
ATOM 1707 C CA . LEU A 1 219 ? -9.636 -1.279 -2.960 1.00 97.94 219 LEU A CA 1
ATOM 1708 C C . LEU A 1 219 ? -9.746 -0.130 -3.970 1.00 97.94 219 LEU A C 1
ATOM 1710 O O . LEU A 1 219 ? -9.909 1.026 -3.584 1.00 97.94 219 LEU A O 1
ATOM 1714 N N . ARG A 1 220 ? -9.650 -0.433 -5.269 1.00 97.19 220 ARG A N 1
ATOM 1715 C CA . ARG A 1 220 ? -9.847 0.542 -6.346 1.00 97.19 220 ARG A CA 1
ATOM 1716 C C . ARG A 1 220 ? -11.304 0.991 -6.420 1.00 97.19 220 ARG A C 1
ATOM 1718 O O . ARG A 1 220 ? -11.553 2.188 -6.518 1.00 97.19 220 ARG A O 1
ATOM 1725 N N . ALA A 1 221 ? -12.254 0.057 -6.363 1.00 97.38 221 ALA A N 1
ATOM 1726 C CA . ALA A 1 221 ? -13.683 0.362 -6.398 1.00 97.38 221 ALA A CA 1
ATOM 1727 C C . ALA A 1 221 ? -14.136 1.182 -5.182 1.00 97.38 221 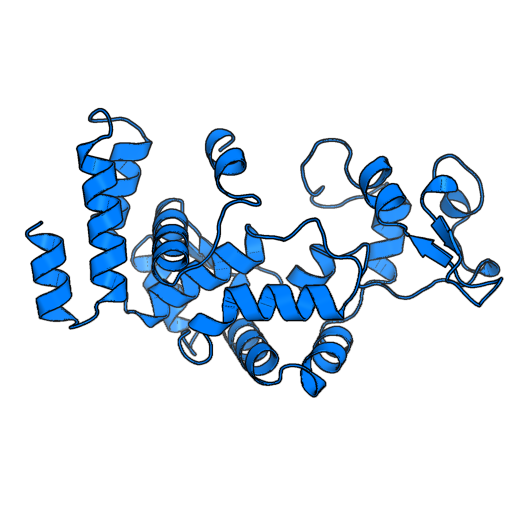ALA A C 1
ATOM 1729 O O . ALA A 1 221 ? -15.038 2.012 -5.313 1.00 97.38 221 ALA A O 1
ATOM 1730 N N . THR A 1 222 ? -13.496 0.975 -4.027 1.00 97.00 222 THR A N 1
ATOM 1731 C CA . THR A 1 222 ? -13.802 1.706 -2.794 1.00 97.00 222 THR A CA 1
ATOM 1732 C C . THR A 1 222 ? -12.947 2.956 -2.561 1.00 97.00 222 THR A C 1
ATOM 1734 O O . THR A 1 222 ? -13.047 3.599 -1.516 1.00 97.00 222 THR A O 1
ATOM 1737 N N . SER A 1 223 ? -12.063 3.301 -3.504 1.00 95.81 223 SER A N 1
ATOM 1738 C CA . SER A 1 223 ? -11.068 4.368 -3.333 1.00 95.81 223 SER A CA 1
ATOM 1739 C C . SER A 1 223 ? -10.295 4.260 -2.008 1.00 95.81 223 SER A C 1
ATOM 1741 O O . SER A 1 223 ? -9.957 5.270 -1.395 1.00 95.81 223 SER A O 1
ATOM 1743 N N . ALA A 1 224 ? -10.002 3.041 -1.549 1.00 96.88 224 ALA A N 1
ATOM 1744 C CA . ALA A 1 224 ? -9.437 2.788 -0.225 1.00 96.88 224 ALA A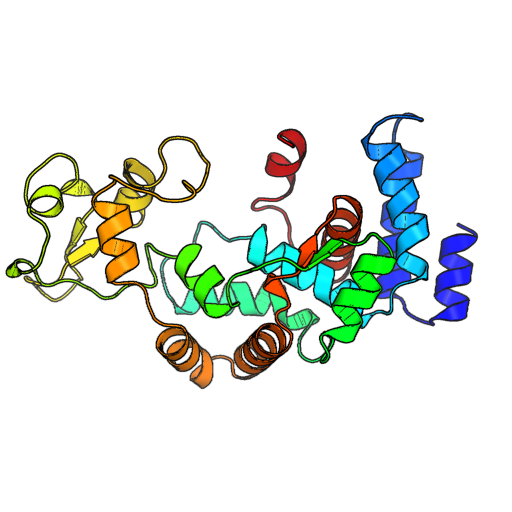 CA 1
ATOM 1745 C C . ALA A 1 224 ? -8.107 3.517 0.011 1.00 96.88 224 ALA A C 1
ATOM 1747 O O . ALA A 1 224 ? -7.864 4.035 1.094 1.00 96.88 224 ALA A O 1
ATOM 1748 N N . LEU A 1 225 ? -7.253 3.608 -1.014 1.00 95.94 225 LEU A N 1
ATOM 1749 C CA . LEU A 1 225 ? -5.972 4.322 -0.928 1.00 95.94 225 LEU A CA 1
ATOM 1750 C C . LEU A 1 225 ? -6.098 5.851 -0.992 1.00 95.94 225 LEU A C 1
ATOM 1752 O O . LEU A 1 225 ? -5.101 6.554 -0.842 1.00 95.94 225 LEU A O 1
ATOM 1756 N N . ALA A 1 226 ? -7.307 6.374 -1.186 1.00 95.38 226 ALA A N 1
ATOM 1757 C CA . ALA A 1 226 ? -7.614 7.779 -0.961 1.00 95.38 226 ALA A CA 1
ATOM 1758 C C . ALA A 1 226 ? -7.881 8.085 0.523 1.00 95.38 226 ALA A C 1
ATOM 1760 O O . ALA A 1 226 ? -7.962 9.253 0.899 1.00 95.38 226 ALA A O 1
ATOM 1761 N N . PHE A 1 227 ? -8.012 7.058 1.369 1.00 97.12 227 PHE A N 1
ATOM 1762 C CA . PHE A 1 227 ? -8.132 7.210 2.811 1.00 97.12 227 PHE A CA 1
ATOM 1763 C C . PHE A 1 227 ? -6.747 7.385 3.447 1.00 97.12 227 PHE A C 1
ATOM 1765 O O . PHE A 1 227 ? -5.988 6.432 3.626 1.00 97.12 227 PHE A O 1
ATOM 1772 N N . GLU A 1 228 ? -6.415 8.625 3.788 1.00 95.06 228 GLU A N 1
ATOM 1773 C CA . GLU A 1 228 ? -5.206 8.978 4.519 1.00 95.06 228 GLU A CA 1
ATOM 1774 C C . GLU A 1 228 ? -5.381 8.639 6.002 1.00 95.06 228 GLU A C 1
ATOM 1776 O O . GLU A 1 228 ? -6.299 9.124 6.672 1.00 95.06 228 GLU A O 1
ATOM 1781 N N . LEU A 1 229 ? -4.494 7.791 6.521 1.00 95.44 229 LEU A N 1
ATOM 1782 C CA . LEU A 1 229 ? -4.526 7.362 7.914 1.00 95.44 229 LEU A CA 1
ATOM 1783 C C . LEU A 1 229 ? -4.140 8.509 8.846 1.00 95.44 229 LEU A C 1
ATOM 1785 O O . LEU A 1 229 ? -3.116 9.161 8.656 1.00 95.44 229 LEU A O 1
ATOM 1789 N N . SER A 1 230 ? -4.911 8.697 9.917 1.00 95.31 230 SER A N 1
ATOM 1790 C CA . SER A 1 230 ? -4.433 9.482 11.055 1.00 95.31 230 SER A CA 1
ATOM 1791 C C . SER A 1 230 ? -3.363 8.688 11.814 1.00 95.31 230 SER A C 1
ATOM 1793 O O . SER A 1 230 ? -3.231 7.475 11.634 1.00 95.31 230 SER A O 1
ATOM 1795 N N . ALA A 1 231 ? -2.649 9.330 12.742 1.00 91.88 231 ALA A N 1
ATOM 1796 C CA . ALA A 1 231 ? -1.744 8.614 13.646 1.00 91.88 231 ALA A CA 1
ATOM 1797 C C . ALA A 1 231 ? -2.463 7.466 14.390 1.00 91.88 231 ALA A C 1
ATOM 1799 O O . ALA A 1 231 ? -1.886 6.400 14.622 1.00 91.88 231 ALA A O 1
ATOM 1800 N N . ILE A 1 232 ? -3.745 7.663 14.729 1.00 93.25 232 ILE A N 1
ATOM 1801 C CA . ILE A 1 232 ? -4.585 6.643 15.363 1.00 93.25 232 ILE A CA 1
ATOM 1802 C C . ILE A 1 232 ? -4.818 5.480 14.395 1.00 93.25 232 ILE A C 1
ATOM 1804 O O . ILE A 1 232 ? -4.536 4.336 14.744 1.00 93.25 232 ILE A O 1
ATOM 1808 N N . GLY A 1 233 ? -5.293 5.759 13.176 1.00 95.31 233 GLY A N 1
ATOM 1809 C CA . GLY A 1 233 ? -5.546 4.722 12.173 1.00 95.31 233 GLY A CA 1
ATOM 1810 C C . GLY A 1 233 ? -4.295 3.930 11.813 1.00 95.31 233 GLY A C 1
ATOM 1811 O O . GLY A 1 233 ? -4.358 2.710 11.679 1.00 95.31 233 GLY A O 1
ATOM 1812 N N . HIS A 1 234 ? -3.149 4.606 11.744 1.00 93.38 234 HIS A N 1
ATOM 1813 C CA . HIS A 1 234 ? -1.852 3.977 11.529 1.00 93.38 234 HIS A CA 1
ATOM 1814 C C . HIS A 1 234 ? -1.483 3.009 12.655 1.00 93.38 234 HIS A C 1
ATOM 1816 O O . HIS A 1 234 ? -1.197 1.842 12.396 1.00 93.38 234 HIS A O 1
ATOM 1822 N N . THR A 1 235 ? -1.585 3.462 13.908 1.00 91.06 235 THR A N 1
ATOM 1823 C CA . THR A 1 235 ? -1.294 2.638 15.091 1.00 91.06 235 THR A CA 1
ATOM 1824 C C . THR A 1 235 ? -2.172 1.384 15.124 1.00 91.06 235 THR A C 1
ATOM 1826 O O . THR A 1 235 ? -1.687 0.285 15.392 1.00 91.06 235 THR A O 1
ATOM 1829 N N . ILE A 1 236 ? -3.462 1.532 14.806 1.00 92.69 236 ILE A N 1
ATOM 1830 C CA . ILE A 1 236 ? -4.421 0.423 14.723 1.00 92.69 236 ILE A CA 1
ATOM 1831 C C . ILE A 1 236 ? -4.051 -0.546 13.601 1.00 92.69 236 ILE A C 1
ATOM 1833 O O . ILE A 1 236 ? -3.922 -1.745 13.854 1.00 92.69 236 ILE A O 1
ATOM 1837 N N . GLY A 1 237 ? -3.843 -0.034 12.387 1.00 94.19 237 GLY A N 1
ATOM 1838 C CA . GLY A 1 237 ? -3.494 -0.848 11.226 1.00 94.19 237 GLY A CA 1
ATOM 1839 C C . GLY A 1 237 ? -2.202 -1.636 11.435 1.00 94.19 237 GLY A C 1
ATOM 1840 O O . GLY A 1 237 ? -2.158 -2.827 11.127 1.00 94.19 237 GLY A O 1
ATOM 1841 N N . LEU A 1 238 ? -1.180 -1.007 12.022 1.00 90.75 238 LEU A N 1
ATOM 1842 C CA . LEU A 1 238 ? 0.116 -1.626 12.286 1.00 90.75 238 LEU A CA 1
ATOM 1843 C C . LEU A 1 238 ? 0.041 -2.720 13.359 1.00 90.75 238 LEU A C 1
ATOM 1845 O O . LEU A 1 238 ? 0.601 -3.799 13.172 1.00 90.75 238 LEU A O 1
ATOM 1849 N N . GLU A 1 239 ? -0.638 -2.477 14.484 1.00 89.38 239 GLU A N 1
ATOM 1850 C CA . GLU A 1 239 ? -0.770 -3.499 15.532 1.00 89.38 239 GLU A CA 1
ATOM 1851 C C . GLU A 1 239 ? -1.623 -4.685 15.078 1.00 89.38 239 GLU A C 1
ATOM 1853 O O . GLU A 1 239 ? -1.326 -5.821 15.450 1.00 89.38 239 GLU A O 1
ATOM 1858 N N . ASN A 1 240 ? -2.638 -4.445 14.245 1.00 91.81 240 ASN A N 1
ATOM 1859 C CA . ASN A 1 240 ? -3.409 -5.527 13.647 1.00 91.81 240 ASN A CA 1
ATOM 1860 C C . ASN A 1 240 ? -2.600 -6.308 12.598 1.00 91.81 240 ASN A C 1
ATOM 1862 O O . ASN A 1 240 ? -2.628 -7.532 12.585 1.00 91.81 240 ASN A O 1
ATOM 1866 N N . PHE A 1 241 ? -1.785 -5.638 11.780 1.00 90.75 241 PHE A N 1
ATOM 1867 C CA . PHE A 1 241 ? -0.880 -6.330 10.858 1.00 90.75 241 PHE A CA 1
ATOM 1868 C C . PHE A 1 241 ? 0.098 -7.255 11.607 1.00 90.75 241 PHE A C 1
ATOM 1870 O O . PHE A 1 241 ? 0.277 -8.416 11.246 1.00 90.75 241 PHE A O 1
ATOM 1877 N N . LYS A 1 242 ? 0.652 -6.784 12.730 1.00 88.25 242 LYS A N 1
ATOM 1878 C CA . LYS A 1 242 ? 1.518 -7.590 13.606 1.00 88.25 242 LYS A CA 1
ATOM 1879 C C . LYS A 1 242 ? 0.786 -8.738 14.307 1.00 88.25 242 LYS A C 1
ATOM 1881 O O . LYS A 1 242 ? 1.431 -9.712 14.694 1.00 88.25 242 LYS A O 1
ATOM 1886 N N . SER A 1 243 ? -0.521 -8.626 14.561 1.00 86.56 243 SER A N 1
ATOM 1887 C CA . SER A 1 243 ? -1.283 -9.671 15.262 1.00 86.56 243 SER A CA 1
ATOM 1888 C C . SER A 1 243 ? -1.569 -10.876 14.363 1.00 86.56 243 SER A C 1
ATOM 1890 O O . SER A 1 243 ? -1.566 -12.000 14.861 1.00 86.56 243 SER A O 1
ATOM 1892 N N . VAL A 1 244 ? -1.723 -10.656 13.054 1.00 85.56 244 VAL A N 1
ATOM 1893 C CA . VAL A 1 244 ? -1.949 -11.715 12.053 1.00 85.56 244 VAL A CA 1
ATOM 1894 C C . VAL A 1 244 ? -0.656 -12.359 11.533 1.00 85.56 244 VAL A C 1
ATOM 1896 O O . VAL A 1 244 ? -0.696 -13.164 10.608 1.00 85.56 244 VAL A O 1
ATOM 1899 N N . GLY A 1 245 ? 0.492 -12.040 12.141 1.00 78.38 245 GLY A N 1
ATOM 1900 C CA . GLY A 1 245 ? 1.795 -12.606 11.778 1.00 78.38 245 GLY A CA 1
ATOM 1901 C C . GLY A 1 245 ? 2.580 -11.795 10.746 1.00 78.38 245 GLY A C 1
ATOM 1902 O O . GLY A 1 245 ? 3.596 -12.282 10.260 1.00 78.38 245 GLY A O 1
ATOM 1903 N N . GLY A 1 246 ? 2.144 -10.571 10.433 1.00 76.25 246 GLY A N 1
ATOM 1904 C CA . GLY A 1 246 ? 2.886 -9.664 9.565 1.00 76.25 246 GLY A CA 1
ATOM 1905 C C . GLY A 1 246 ? 4.233 -9.268 10.169 1.00 76.25 246 GLY A C 1
ATOM 1906 O O . GLY A 1 246 ? 4.308 -8.836 11.325 1.00 76.25 246 GLY A O 1
ATOM 1907 N N . ASP A 1 247 ? 5.296 -9.404 9.377 1.00 68.31 247 ASP A N 1
ATOM 1908 C CA . ASP A 1 247 ? 6.637 -8.969 9.752 1.00 68.31 247 ASP A CA 1
ATOM 1909 C C . ASP A 1 247 ? 6.840 -7.484 9.410 1.00 68.31 247 ASP A C 1
ATOM 1911 O O . ASP A 1 247 ? 6.550 -7.027 8.306 1.00 68.31 247 ASP A O 1
ATOM 1915 N N . THR A 1 248 ? 7.332 -6.708 10.376 1.00 60.47 248 THR A N 1
ATOM 1916 C CA . THR A 1 248 ? 7.612 -5.274 10.219 1.00 60.47 248 THR A CA 1
ATOM 1917 C C . THR A 1 248 ? 9.104 -4.949 10.186 1.00 60.47 248 THR A C 1
ATOM 1919 O O . THR A 1 248 ? 9.458 -3.767 10.183 1.00 60.47 248 THR A O 1
ATOM 1922 N N . THR A 1 249 ? 9.973 -5.967 10.174 1.00 50.91 249 THR A N 1
ATOM 1923 C CA . THR A 1 249 ? 11.437 -5.839 10.289 1.00 50.91 249 THR A CA 1
ATOM 1924 C C . THR A 1 249 ? 12.107 -5.041 9.166 1.00 50.91 249 THR A C 1
ATOM 1926 O O . THR A 1 249 ? 13.259 -4.652 9.326 1.00 50.91 249 THR A O 1
ATOM 1929 N N . VAL A 1 250 ? 11.412 -4.727 8.065 1.00 45.88 250 VAL A N 1
ATOM 1930 C CA . VAL A 1 250 ? 12.042 -4.109 6.881 1.00 45.88 250 VAL A CA 1
ATOM 1931 C C . VAL A 1 250 ? 11.800 -2.592 6.739 1.00 45.88 250 VAL A C 1
ATOM 1933 O O . VAL A 1 250 ? 12.487 -1.956 5.945 1.00 45.88 250 VAL A O 1
ATOM 1936 N N . SER A 1 251 ? 10.902 -1.940 7.498 1.00 48.41 251 SER A N 1
ATOM 1937 C CA . SER A 1 251 ? 10.705 -0.476 7.310 1.00 48.41 251 SER A CA 1
ATOM 1938 C C . SER A 1 251 ? 10.000 0.305 8.434 1.00 48.41 251 SER A C 1
ATOM 1940 O O . SER A 1 251 ? 10.127 1.527 8.516 1.00 48.41 251 SER A O 1
ATOM 1942 N N . ALA A 1 252 ? 9.242 -0.346 9.323 1.00 41.81 252 ALA A N 1
ATOM 1943 C CA . ALA A 1 252 ? 8.330 0.388 10.210 1.00 41.81 252 ALA A CA 1
ATOM 1944 C C . ALA A 1 252 ? 9.015 1.042 11.425 1.00 41.81 252 ALA A C 1
ATOM 1946 O O . ALA A 1 252 ? 8.575 2.096 11.886 1.00 41.81 252 ALA A O 1
ATOM 1947 N N . GLU A 1 253 ? 10.066 0.422 11.972 1.00 35.94 253 GLU A N 1
ATOM 1948 C CA . GLU A 1 253 ? 10.678 0.868 13.236 1.00 35.94 253 GLU A CA 1
ATOM 1949 C C . GLU A 1 253 ? 11.637 2.060 13.095 1.00 35.94 253 GLU A C 1
ATOM 1951 O O . GLU A 1 253 ? 11.882 2.746 14.088 1.00 35.94 253 GLU A O 1
ATOM 1956 N N . ASP A 1 254 ? 12.102 2.371 11.885 1.00 38.00 254 ASP A N 1
ATOM 1957 C CA . ASP A 1 254 ? 12.951 3.544 11.638 1.00 38.00 254 ASP A CA 1
ATOM 1958 C C . ASP A 1 254 ? 12.150 4.766 11.154 1.00 38.00 254 ASP A C 1
ATOM 1960 O O . ASP A 1 254 ? 12.538 5.903 11.417 1.00 38.00 254 ASP A O 1
ATOM 1964 N N . ASN A 1 255 ? 10.984 4.561 10.530 1.00 40.59 255 ASN A N 1
ATOM 1965 C CA . ASN A 1 255 ? 10.165 5.656 9.998 1.00 40.59 255 ASN A CA 1
ATOM 1966 C C . ASN A 1 255 ? 9.325 6.387 11.063 1.00 40.59 255 ASN A C 1
ATOM 1968 O O . ASN A 1 255 ? 9.079 7.581 10.919 1.00 40.59 255 ASN A O 1
ATOM 1972 N N . TRP A 1 256 ? 8.923 5.728 12.159 1.00 38.41 256 TRP A N 1
ATOM 1973 C CA . TRP A 1 256 ? 8.093 6.367 13.200 1.00 38.41 256 TRP A CA 1
ATOM 1974 C C . TRP A 1 256 ? 8.844 7.386 14.067 1.00 38.41 256 TRP A C 1
ATOM 1976 O O . TRP A 1 256 ? 8.213 8.260 14.649 1.00 38.41 256 TRP A O 1
ATOM 1986 N N . LYS A 1 257 ? 10.176 7.286 14.172 1.00 36.31 257 LYS A N 1
ATOM 1987 C CA . LYS A 1 257 ? 10.991 8.230 14.962 1.00 36.31 257 LYS A CA 1
ATOM 1988 C C . LYS A 1 257 ? 11.224 9.566 14.253 1.00 36.31 257 LYS A C 1
ATOM 1990 O O . LYS A 1 257 ? 11.753 10.483 14.874 1.00 36.31 257 LYS A O 1
ATOM 1995 N N . ASN A 1 258 ? 10.869 9.651 12.970 1.00 34.22 258 ASN A N 1
ATOM 1996 C CA . ASN A 1 258 ? 11.118 10.805 12.108 1.00 34.22 258 ASN A CA 1
ATOM 1997 C C . ASN A 1 258 ? 9.828 11.553 11.705 1.00 34.22 258 ASN A C 1
ATOM 1999 O O . ASN A 1 258 ? 9.895 12.440 10.855 1.00 34.22 258 ASN A O 1
ATOM 2003 N N . LEU A 1 259 ? 8.680 11.203 12.304 1.00 36.97 259 LEU A N 1
ATOM 2004 C CA . LEU A 1 259 ? 7.419 11.961 12.264 1.00 36.97 259 LEU A CA 1
ATOM 2005 C C . LEU A 1 259 ? 7.218 12.705 13.590 1.00 36.97 259 LEU A C 1
ATOM 2007 O O . LEU A 1 259 ? 6.694 13.839 13.542 1.00 36.97 259 LEU A O 1
#

Foldseek 3Di:
DVLLVVLCVVQVDPLLSQLLVVLVVVLVPDDPPDPSNVLSVLLSVLSSQADQQLLLLLLLLCCLPFNDDLPDDALVVRLVVCCVLNVVCQVSHDQALVNLVSSVVSVFFDFAQFDASLVSSLLRPLQHQFDWDFLVRQDPCCNDDPLVVQWDDDPPDPTTIGGDSVSCCVQVDDPPDRPPDPPPRSNVVVSVVGGDDSVRSLVVNCVPPVSSSVVSVSCRSNVSRSTGGDSSSNSSSVSSSVSSPHDRVRTDPVVVVVD

Secondary structure (DSSP, 8-state):
-HHHHHHHHHH--HHHHHHHHHHHHHHHHSPTT-HHHHHHHHHHHHGGGS-HHHHHHHHHHHHHHH---S---SHHHHHHHHHHHHGGGTT-S--SHHHHHHHHHTTSEEE-----HHHHHHHHTTTTSB--EEGGGS-HHHHSSTTGGGEEEPTT-SSEEEE-HHHHHHHH-SSSS--TT-SS-HHHHHHHHHBPPHHHHHHHHTTT-HHHHHHHHHHHHTTGGGEEEPHHHHHHHHHHHHHTT---TTTHHHHGGG-

Sequence (259 aa):
MYSSQKAYAESGDKEMATALARMLMRLAVEEPRTATDVLYRQAVECIPKLAQEHVHALSVIVVLTQLWESDVETVDQVIDSLDTALGPFYGKVPKSNFDYQYMSGCGAGQTLIGPTPYSRISETYMWLLHHTTEDSSLPEALASGDYKDAMECVHGTNNLYRVSKAGYRKHGFEGGHFPAFGLGNPIQVHLQNKRFSDEELRAAIAPKNPELVELFDTLRATSALAFELSAIGHTIGLENFKSVGGDTTVSAEDNWKNL

Radius of gyration: 20.66 Å; chains: 1; bounding box: 46×34×62 Å